Protein AF-0000000087527972 (afdb_homodimer)

Foldseek 3Di:
DVLQCCCCCVLVPWDWDDKFDDDFKIKTWTHPDPPDIDMDIGGPPDAFDAADDAPDDDDDDDDDGAEEDEDADPVVQVVSQVSCVVVPWDKDPFDDPPQKTWIWTAGPSNGIYIYIYGDPPSDCVVPPDDDDPDDDPVCVVHDDDDPPPDDDDDDDDDPVPDDDDQDPVNVRVVD/DVLQCCCCCVLVPFDWDDKFDDDFKIKTWTHPDPPDIDMDIGGPPDAFDAADDAPDDDDDDDDDGAEEDEDADPVVQVVSQVSCVVVPWDKDDFDDPPQKTWIWTAGPSNGIYIYIYGDPPSDCVVPPDDDDPDDDPVCVVHDDDDPPPDDDDPDDDDPVPDDDDQDPVNVRVVD

Secondary structure (DSSP, 8-state):
-HHHHIIIIIIS---EEEEEEETTEEEEEEE-SSS-EEEEEEETTEEPPPP--TT----EE-----EEEEES-HHHHHHHHHHHHHTT---PPPEE-SSEEEEEEE-TT--EEEEEEEPTT--TTTS-EEEESS--HHHHH-SSPPTTSSPPPSSPPPGGG--EEEPHHHHHHT-/-HHHHIIIIIIS---EEEEEEETTEEEEEEE-SSS-EEEEEEETTEEPPPP--TT----EE-----EEEEES-HHHHHHHHHHHHHTT---PPEEE-SSEEEEEEE-TT--EEEEEEEPTT--TTTS-EEEESS--HHHHH-SSPPTTSSPPPSSPPPGGG---EEPHHHHHH--

Structure (mmCIF, N/CA/C/O backbone):
data_AF-0000000087527972-model_v1
#
loop_
_entity.id
_entity.type
_entity.pdbx_description
1 polymer 'Catechol 2,3-dioxygenase'
#
loop_
_atom_site.group_PDB
_atom_site.id
_atom_site.type_symbol
_atom_site.label_atom_id
_atom_site.label_alt_id
_atom_site.label_comp_id
_atom_site.label_asym_id
_atom_site.label_entity_id
_atom_site.label_seq_id
_atom_site.pdbx_PDB_ins_code
_atom_site.Cartn_x
_atom_site.Cartn_y
_atom_site.Cartn_z
_atom_site.occupancy
_atom_site.B_iso_or_equiv
_atom_site.auth_seq_id
_atom_site.auth_comp_id
_atom_site.auth_asym_id
_atom_site.auth_atom_id
_atom_site.pdbx_PDB_model_num
ATOM 1 N N . MET A 1 1 ? 5.188 18.422 -1.623 1 94.44 1 MET A N 1
ATOM 2 C CA . MET A 1 1 ? 5.574 17.672 -0.431 1 94.44 1 MET A CA 1
ATOM 3 C C . MET A 1 1 ? 5.129 18.406 0.835 1 94.44 1 MET A C 1
ATOM 5 O O . MET A 1 1 ? 4.715 17.766 1.806 1 94.44 1 MET A O 1
ATOM 9 N N . GLU A 1 2 ? 5.035 19.719 0.824 1 95.88 2 GLU A N 1
ATOM 10 C CA . GLU A 1 2 ? 4.594 20.5 1.973 1 95.88 2 GLU A CA 1
ATOM 11 C C . GLU A 1 2 ? 3.201 20.062 2.432 1 95.88 2 GLU A C 1
ATOM 13 O O . GLU A 1 2 ? 3.008 19.719 3.598 1 95.88 2 GLU A O 1
ATOM 18 N N . ALA A 1 3 ? 2.227 20.047 1.521 1 96.06 3 ALA A N 1
ATOM 19 C CA . ALA A 1 3 ? 0.857 19.656 1.846 1 96.06 3 ALA A CA 1
ATOM 20 C C . ALA A 1 3 ? 0.796 18.203 2.297 1 96.06 3 ALA A C 1
ATOM 22 O O . ALA A 1 3 ? -0.008 17.844 3.162 1 96.06 3 ALA A O 1
ATOM 23 N N . THR A 1 4 ? 1.643 17.375 1.688 1 97 4 THR A N 1
ATOM 24 C CA . THR A 1 4 ? 1.697 15.961 2.037 1 97 4 THR A CA 1
ATOM 25 C C . THR A 1 4 ? 2.146 15.781 3.484 1 97 4 THR A C 1
ATOM 27 O O . THR A 1 4 ? 1.534 15.023 4.238 1 97 4 THR A O 1
ATOM 30 N N . ILE A 1 5 ? 3.139 16.5 3.883 1 98 5 ILE A N 1
ATOM 31 C CA . ILE A 1 5 ? 3.635 16.422 5.254 1 98 5 ILE A CA 1
ATOM 32 C C . ILE A 1 5 ? 2.545 16.891 6.219 1 98 5 ILE A C 1
ATOM 34 O O . ILE A 1 5 ? 2.266 16.203 7.215 1 98 5 ILE A O 1
ATOM 38 N N . ARG A 1 6 ? 1.953 17.953 5.953 1 97.94 6 ARG A N 1
ATOM 39 C CA . ARG A 1 6 ? 0.957 18.516 6.855 1 97.94 6 ARG A CA 1
ATOM 40 C C . ARG A 1 6 ? -0.236 17.578 7.012 1 97.94 6 ARG A C 1
ATOM 42 O O . ARG A 1 6 ? -0.802 17.469 8.102 1 97.94 6 ARG A O 1
ATOM 49 N N . PHE A 1 7 ? -0.605 16.969 5.965 1 98.38 7 PHE A N 1
ATOM 50 C CA . PHE A 1 7 ? -1.729 16.047 6.023 1 98.38 7 PHE A CA 1
ATOM 51 C C . PHE A 1 7 ? -1.342 14.773 6.77 1 98.38 7 PHE A C 1
ATOM 53 O O . PHE A 1 7 ? -1.967 14.422 7.773 1 98.38 7 PHE A O 1
ATOM 60 N N . TRP A 1 8 ? -0.302 14.078 6.352 1 98.56 8 TRP A N 1
ATOM 61 C CA . TRP A 1 8 ? -0.004 12.742 6.855 1 98.56 8 TRP A CA 1
ATOM 62 C C . TRP A 1 8 ? 0.704 12.812 8.203 1 98.56 8 TRP A C 1
ATOM 64 O O . TRP A 1 8 ? 0.419 12.016 9.102 1 98.56 8 TRP A O 1
ATOM 74 N N . ARG A 1 9 ? 1.605 13.75 8.398 1 98.5 9 ARG A N 1
ATOM 75 C CA . ARG A 1 9 ? 2.291 13.859 9.68 1 98.5 9 ARG A CA 1
ATOM 76 C C . ARG A 1 9 ? 1.41 14.555 10.719 1 98.5 9 ARG A C 1
ATOM 78 O O . ARG A 1 9 ? 1.214 14.031 11.82 1 98.5 9 ARG A O 1
ATOM 85 N N . ASP A 1 10 ? 0.854 15.664 10.398 1 98.38 10 ASP A N 1
ATOM 86 C CA . ASP A 1 10 ? 0.22 16.516 11.406 1 98.38 10 ASP A CA 1
ATOM 87 C C . ASP A 1 10 ? -1.252 16.141 11.586 1 98.38 10 ASP A C 1
ATOM 89 O O . ASP A 1 10 ? -1.761 16.125 12.703 1 98.38 10 ASP A O 1
ATOM 93 N N . LEU A 1 11 ? -1.966 15.891 10.523 1 98.31 11 LEU A N 1
ATOM 94 C CA . LEU A 1 11 ? -3.389 15.594 10.625 1 98.31 11 LEU A CA 1
ATOM 95 C C . LEU A 1 11 ? -3.611 14.117 10.938 1 98.31 11 LEU A C 1
ATOM 97 O O . LEU A 1 11 ? -4.387 13.781 11.836 1 98.31 11 LEU A O 1
ATOM 101 N N . MET A 1 12 ? -2.916 13.211 10.258 1 97.94 12 MET A N 1
ATOM 102 C CA . MET A 1 12 ? -3.109 11.781 10.445 1 97.94 12 MET A CA 1
ATOM 103 C C . MET A 1 12 ? -2.229 11.25 11.57 1 97.94 12 MET A C 1
ATOM 105 O O . MET A 1 12 ? -2.438 10.133 12.055 1 97.94 12 MET A O 1
ATOM 109 N N . GLY A 1 13 ? -1.189 12.031 11.875 1 97.5 13 GLY A N 1
ATOM 110 C CA . GLY A 1 13 ? -0.393 11.68 13.047 1 97.5 13 GLY A CA 1
ATOM 111 C C . GLY A 1 13 ? 0.722 10.703 12.734 1 97.5 13 GLY A C 1
ATOM 112 O O . GLY A 1 13 ? 1.237 10.031 13.633 1 97.5 13 GLY A O 1
ATOM 113 N N . MET A 1 14 ? 1.127 10.586 11.5 1 98.19 14 MET A N 1
ATOM 114 C CA . MET A 1 14 ? 2.186 9.664 11.109 1 98.19 14 MET A CA 1
ATOM 115 C C . MET A 1 14 ? 3.545 10.359 11.125 1 98.19 14 MET A C 1
ATOM 117 O O . MET A 1 14 ? 3.844 11.164 10.242 1 98.19 14 MET A O 1
ATOM 121 N N . ARG A 1 15 ? 4.332 10.039 12.023 1 97.94 15 ARG A N 1
ATOM 122 C CA . ARG A 1 15 ? 5.629 10.703 12.102 1 97.94 15 ARG A CA 1
ATOM 123 C C . ARG A 1 15 ? 6.488 10.375 10.883 1 97.94 15 ARG A C 1
ATOM 125 O O . ARG A 1 15 ? 6.332 9.32 10.273 1 97.94 15 ARG A O 1
ATOM 132 N N . LEU A 1 16 ? 7.328 11.266 10.531 1 98.19 16 LEU A N 1
ATOM 133 C CA . LEU A 1 16 ? 8.344 11.039 9.516 1 98.19 16 LEU A CA 1
ATOM 134 C C . LEU A 1 16 ? 9.516 10.242 10.086 1 98.19 16 LEU A C 1
ATOM 136 O O . LEU A 1 16 ? 10.07 10.617 11.117 1 98.19 16 LEU A O 1
ATOM 140 N N . ILE A 1 17 ? 9.961 9.172 9.383 1 97.94 17 ILE A N 1
ATOM 141 C CA . ILE A 1 17 ? 10.992 8.312 9.953 1 97.94 17 ILE A CA 1
ATOM 142 C C . ILE A 1 17 ? 12.219 8.297 9.047 1 97.94 17 ILE A C 1
ATOM 144 O O . ILE A 1 17 ? 13.297 7.855 9.453 1 97.94 17 ILE A O 1
ATOM 148 N N . HIS A 1 18 ? 12.039 8.781 7.828 1 96.38 18 HIS A N 1
ATOM 149 C CA . HIS A 1 18 ? 13.156 8.836 6.895 1 96.38 18 HIS A CA 1
ATOM 150 C C . HIS A 1 18 ? 12.852 9.766 5.723 1 96.38 18 HIS A C 1
ATOM 152 O O . HIS A 1 18 ? 11.688 9.984 5.387 1 96.38 18 HIS A O 1
ATOM 158 N N . GLY A 1 19 ? 13.852 10.289 5.141 1 95.25 19 GLY A N 1
ATOM 159 C CA . GLY A 1 19 ? 13.695 11.117 3.951 1 95.25 19 GLY A CA 1
ATOM 160 C C . GLY A 1 19 ? 15.016 11.492 3.311 1 95.25 19 GLY A C 1
ATOM 161 O O . GLY A 1 19 ? 16.016 11.672 4.004 1 95.25 19 GLY A O 1
ATOM 162 N N . TYR A 1 20 ? 14.922 11.625 2.057 1 92.56 20 TYR A N 1
ATOM 163 C CA . TYR A 1 20 ? 16.016 12.164 1.263 1 92.56 20 TYR A CA 1
ATOM 164 C C . TYR A 1 20 ? 15.5 13.109 0.185 1 92.56 20 TYR A C 1
ATOM 166 O O . TYR A 1 20 ? 14.383 12.953 -0.302 1 92.56 20 TYR A O 1
ATOM 174 N N . GLY A 1 21 ? 16.375 14.109 -0.086 1 92.69 21 GLY A N 1
ATOM 175 C CA . GLY A 1 21 ? 15.961 15.023 -1.137 1 92.69 21 GLY A CA 1
ATOM 176 C C . GLY A 1 21 ? 17.094 15.875 -1.679 1 92.69 21 GLY A C 1
ATOM 177 O O . GLY A 1 21 ? 18.031 16.203 -0.951 1 92.69 21 GLY A O 1
ATOM 178 N N . GLU A 1 22 ? 16.938 16.141 -2.914 1 88.5 22 GLU A N 1
ATOM 179 C CA . GLU A 1 22 ? 17.719 17.125 -3.658 1 88.5 22 GLU A CA 1
ATOM 180 C C . GLU A 1 22 ? 16.797 18.141 -4.348 1 88.5 22 GLU A C 1
ATOM 182 O O . GLU A 1 22 ? 15.594 18.156 -4.109 1 88.5 22 GLU A O 1
ATOM 187 N N . VAL A 1 23 ? 17.328 18.984 -5.16 1 82.75 23 VAL A N 1
ATOM 188 C CA . VAL A 1 23 ? 16.594 20.094 -5.754 1 82.75 23 VAL A CA 1
ATOM 189 C C . VAL A 1 23 ? 15.438 19.562 -6.598 1 82.75 23 VAL A C 1
ATOM 191 O O . VAL A 1 23 ? 14.336 20.094 -6.566 1 82.75 23 VAL A O 1
ATOM 194 N N . ASP A 1 24 ? 15.555 18.469 -7.234 1 85.56 24 ASP A N 1
ATOM 195 C CA . ASP A 1 24 ? 14.539 18.078 -8.203 1 85.56 24 ASP A CA 1
ATOM 196 C C . ASP A 1 24 ? 13.922 16.734 -7.852 1 85.56 24 ASP A C 1
ATOM 198 O O . ASP A 1 24 ? 13.156 16.156 -8.633 1 85.56 24 ASP A O 1
ATOM 202 N N . PHE A 1 25 ? 14.273 16.281 -6.633 1 90.88 25 PHE A N 1
ATOM 203 C CA . PHE A 1 25 ? 13.789 14.961 -6.254 1 90.88 25 PHE A CA 1
ATOM 204 C C . PHE A 1 25 ? 13.797 14.789 -4.738 1 90.88 25 PHE A C 1
ATOM 206 O O . PHE A 1 25 ? 14.75 15.203 -4.07 1 90.88 25 PHE A O 1
ATOM 213 N N . ARG A 1 26 ? 12.758 14.18 -4.215 1 94.38 26 ARG A N 1
ATOM 214 C CA . ARG A 1 26 ? 12.789 13.773 -2.812 1 94.38 26 ARG A CA 1
ATOM 215 C C . ARG A 1 26 ? 11.867 12.586 -2.564 1 94.38 26 ARG A C 1
ATOM 217 O O . ARG A 1 26 ? 10.938 12.344 -3.34 1 94.38 26 ARG A O 1
ATOM 224 N N . GLN A 1 27 ? 12.141 11.844 -1.545 1 95.94 27 GLN A N 1
ATOM 225 C CA . GLN A 1 27 ? 11.32 10.758 -1.02 1 95.94 27 GLN A CA 1
ATOM 226 C C . GLN A 1 27 ? 11.242 10.82 0.503 1 95.94 27 GLN A C 1
ATOM 228 O O . GLN A 1 27 ? 12.266 10.914 1.182 1 95.94 27 GLN A O 1
ATOM 233 N N . TYR A 1 28 ? 10.047 10.82 1.002 1 97.31 28 TYR A N 1
ATOM 234 C CA . TYR A 1 28 ? 9.828 10.852 2.443 1 97.31 28 TYR A CA 1
ATOM 235 C C . TYR A 1 28 ? 9.023 9.641 2.895 1 97.31 28 TYR A C 1
ATOM 237 O O . TYR A 1 28 ? 8.125 9.18 2.182 1 97.31 28 TYR A O 1
ATOM 245 N N . PHE A 1 29 ? 9.32 9.133 4.113 1 98.31 29 PHE A N 1
ATOM 246 C CA . PHE A 1 29 ? 8.68 7.953 4.684 1 98.31 29 PHE A CA 1
ATOM 247 C C . PHE A 1 29 ? 7.895 8.312 5.938 1 98.31 29 PHE A C 1
ATOM 249 O O . PHE A 1 29 ? 8.445 8.883 6.879 1 98.31 29 PHE A O 1
ATOM 256 N N . PHE A 1 30 ? 6.633 7.949 5.984 1 98.69 30 PHE A N 1
ATOM 257 C CA . PHE A 1 30 ? 5.723 8.18 7.102 1 98.69 30 PHE A CA 1
ATOM 258 C C . PHE A 1 30 ? 5.387 6.867 7.805 1 98.69 30 PHE A C 1
ATOM 260 O O . PHE A 1 30 ? 4.992 5.895 7.16 1 98.69 30 PHE A O 1
ATOM 267 N N . GLU A 1 31 ? 5.48 6.883 9.094 1 98.56 31 GLU A N 1
ATOM 268 C CA . GLU A 1 31 ? 5.262 5.668 9.875 1 98.56 31 GLU A CA 1
ATOM 269 C C . GLU A 1 31 ? 3.775 5.41 10.086 1 98.56 31 GLU A C 1
ATOM 271 O O . GLU A 1 31 ? 3.066 6.254 10.641 1 98.56 31 GLU A O 1
ATOM 276 N N . ILE A 1 32 ? 3.309 4.25 9.648 1 97.44 32 ILE A N 1
ATOM 277 C CA . ILE A 1 32 ? 1.935 3.838 9.914 1 97.44 32 ILE A CA 1
ATOM 278 C C . ILE A 1 32 ? 1.862 3.107 11.25 1 97.44 32 ILE A C 1
ATOM 280 O O . ILE A 1 32 ? 1.037 3.441 12.102 1 97.44 32 ILE A O 1
ATOM 284 N N . ASP A 1 33 ? 2.717 2.115 11.383 1 95 33 ASP A N 1
ATOM 285 C CA . ASP A 1 33 ? 2.883 1.335 12.602 1 95 33 ASP A CA 1
ATOM 286 C C . ASP A 1 33 ? 4.277 0.718 12.68 1 95 33 ASP A C 1
ATOM 288 O O . ASP A 1 33 ? 5.199 1.169 11.992 1 95 33 ASP A O 1
ATOM 292 N N . GLU A 1 34 ? 4.496 -0.281 13.453 1 92.62 34 GLU A N 1
ATOM 293 C CA . GLU A 1 34 ? 5.828 -0.823 13.719 1 92.62 34 GLU A CA 1
ATOM 294 C C . GLU A 1 34 ? 6.367 -1.574 12.508 1 92.62 34 GLU A C 1
ATOM 296 O O . GLU A 1 34 ? 7.566 -1.832 12.414 1 92.62 34 GLU A O 1
ATOM 301 N N . GLN A 1 35 ? 5.465 -1.854 11.547 1 91.62 35 GLN A N 1
ATOM 302 C CA . GLN A 1 35 ? 5.906 -2.744 10.484 1 91.62 35 GLN A CA 1
ATOM 303 C C . GLN A 1 35 ? 5.664 -2.123 9.109 1 91.62 35 GLN A C 1
ATOM 305 O O . GLN A 1 35 ? 6.098 -2.664 8.094 1 91.62 35 GLN A O 1
ATOM 310 N N . SER A 1 36 ? 4.945 -1.021 9.078 1 96.19 36 SER A N 1
ATOM 311 C CA . SER A 1 36 ? 4.527 -0.485 7.789 1 96.19 36 SER A CA 1
ATOM 312 C C . SER A 1 36 ? 4.773 1.019 7.711 1 96.19 36 SER A C 1
ATOM 314 O O . SER A 1 36 ? 4.691 1.72 8.719 1 96.19 36 SER A O 1
ATOM 316 N N . CYS A 1 37 ? 5.07 1.47 6.527 1 97.56 37 CYS A N 1
ATOM 317 C CA . CYS A 1 37 ? 5.215 2.896 6.27 1 97.56 37 CYS A CA 1
ATOM 318 C C . CYS A 1 37 ? 4.695 3.254 4.879 1 97.56 37 CYS A C 1
ATOM 320 O O . CYS A 1 37 ? 4.469 2.369 4.051 1 97.56 37 CYS A O 1
ATOM 322 N N . LEU A 1 38 ? 4.371 4.473 4.688 1 98.06 38 LEU A N 1
ATOM 323 C CA . LEU A 1 38 ? 4.008 5.09 3.418 1 98.06 38 LEU A CA 1
ATOM 324 C C . LEU A 1 38 ? 5.105 6.039 2.943 1 98.06 38 LEU A C 1
ATOM 326 O O . LEU A 1 38 ? 5.609 6.852 3.723 1 98.06 38 LEU A O 1
ATOM 330 N N . SER A 1 39 ? 5.488 5.855 1.711 1 97.69 39 SER A N 1
ATOM 331 C CA . SER A 1 39 ? 6.496 6.766 1.17 1 97.69 39 SER A CA 1
ATOM 332 C C . SER A 1 39 ? 5.945 7.559 -0.012 1 97.69 39 SER A C 1
ATOM 334 O O . SER A 1 39 ? 5.18 7.027 -0.821 1 97.69 39 SER A O 1
ATOM 336 N N . PHE A 1 40 ? 6.336 8.789 -0.104 1 96.69 40 PHE A N 1
ATOM 337 C CA . PHE A 1 40 ? 5.945 9.656 -1.209 1 96.69 40 PHE A CA 1
ATOM 338 C C . PHE A 1 40 ? 7.176 10.195 -1.933 1 96.69 40 PHE A C 1
ATOM 340 O O . PHE A 1 40 ? 8.125 10.664 -1.297 1 96.69 40 PHE A O 1
ATOM 347 N N . PHE A 1 41 ? 7.102 10.117 -3.225 1 95.44 41 PHE A N 1
ATOM 348 C CA . PHE A 1 41 ? 8.078 10.773 -4.078 1 95.44 41 PHE A CA 1
ATOM 349 C C . PHE A 1 41 ? 7.57 12.133 -4.543 1 95.44 41 PHE A C 1
ATOM 351 O O . PHE A 1 41 ? 6.371 12.312 -4.766 1 95.44 41 PHE A O 1
ATOM 358 N N . GLU A 1 42 ? 8.453 13.008 -4.672 1 93.94 42 GLU A N 1
ATOM 359 C CA . GLU A 1 42 ? 8.242 14.242 -5.426 1 93.94 42 GLU A CA 1
ATOM 360 C C . GLU A 1 42 ? 9.336 14.445 -6.469 1 93.94 42 GLU A C 1
ATOM 362 O O . GLU A 1 42 ? 10.523 14.336 -6.156 1 93.94 42 GLU A O 1
ATOM 367 N N . TRP A 1 43 ? 8.953 14.633 -7.656 1 92.06 43 TRP A N 1
ATOM 368 C CA . TRP A 1 43 ? 9.914 14.938 -8.711 1 92.06 43 TRP A CA 1
ATOM 369 C C . TRP A 1 43 ? 9.297 15.867 -9.758 1 92.06 43 TRP A C 1
ATOM 371 O O . TRP A 1 43 ? 8.078 16.031 -9.812 1 92.06 43 TRP A O 1
ATOM 381 N N . GLU A 1 44 ? 10.18 16.422 -10.469 1 88.88 44 GLU A N 1
ATOM 382 C CA . GLU A 1 44 ? 9.734 17.359 -11.5 1 88.88 44 GLU A CA 1
ATOM 383 C C . GLU A 1 44 ? 8.93 16.641 -12.578 1 88.88 44 GLU A C 1
ATOM 385 O O . GLU A 1 44 ? 9.312 15.562 -13.039 1 88.88 44 GLU A O 1
ATOM 390 N N . GLY A 1 45 ? 7.801 17.188 -12.938 1 88.94 45 GLY A N 1
ATOM 391 C CA . GLY A 1 45 ? 7.012 16.641 -14.023 1 88.94 45 GLY A CA 1
ATOM 392 C C . GLY A 1 45 ? 5.848 15.797 -13.555 1 88.94 45 GLY A C 1
ATOM 393 O O . GLY A 1 45 ? 4.93 15.508 -14.328 1 88.94 45 GLY A O 1
ATOM 394 N N . ALA A 1 46 ? 5.973 15.344 -12.297 1 87.81 46 ALA A N 1
ATOM 395 C CA . ALA A 1 46 ? 4.828 14.617 -11.758 1 87.81 46 ALA A CA 1
ATOM 396 C C . ALA A 1 46 ? 3.617 15.531 -11.602 1 87.81 46 ALA A C 1
ATOM 398 O O . ALA A 1 46 ? 3.746 16.672 -11.164 1 87.81 46 ALA A O 1
ATOM 399 N N . GLU A 1 47 ? 2.508 15 -12.016 1 86.75 47 GLU A N 1
ATOM 400 C CA . GLU A 1 47 ? 1.261 15.75 -11.93 1 86.75 47 GLU A CA 1
ATOM 401 C C . GLU A 1 47 ? 0.235 15.031 -11.062 1 86.75 47 GLU A C 1
ATOM 403 O O . GLU A 1 47 ? 0.243 13.797 -10.984 1 86.75 47 GLU A O 1
ATOM 408 N N . PRO A 1 48 ? -0.625 15.836 -10.414 1 83 48 PRO A N 1
ATOM 409 C CA . PRO A 1 48 ? -1.709 15.18 -9.68 1 83 48 PRO A CA 1
ATOM 410 C C . PRO A 1 48 ? -2.648 14.391 -10.586 1 83 48 PRO A C 1
ATOM 412 O O . PRO A 1 48 ? -2.832 14.75 -11.758 1 83 48 PRO A O 1
ATOM 415 N N . VAL A 1 49 ? -3.176 13.367 -10.062 1 83.12 49 VAL A N 1
ATOM 416 C CA . VAL A 1 49 ? -4.141 12.57 -10.82 1 83.12 49 VAL A CA 1
ATOM 417 C C . VAL A 1 49 ? -5.547 13.109 -10.586 1 83.12 49 VAL A C 1
ATOM 419 O O . VAL A 1 49 ? -5.809 13.758 -9.57 1 83.12 49 VAL A O 1
ATOM 422 N N . ALA A 1 50 ? -6.406 12.883 -11.539 1 83.69 50 ALA A N 1
ATOM 423 C CA . ALA A 1 50 ? -7.816 13.188 -11.312 1 83.69 50 ALA A CA 1
ATOM 424 C C . ALA A 1 50 ? -8.398 12.305 -10.211 1 83.69 50 ALA A C 1
ATOM 426 O O . ALA A 1 50 ? -8.102 11.109 -10.141 1 83.69 50 ALA A O 1
ATOM 427 N N . LYS A 1 51 ? -9.125 12.953 -9.367 1 86.44 51 LYS A N 1
ATOM 428 C CA . LYS A 1 51 ? -9.781 12.195 -8.305 1 86.44 51 LYS A CA 1
ATOM 429 C C . LYS A 1 51 ? -10.703 11.125 -8.891 1 86.44 51 LYS A C 1
ATOM 431 O O . LYS A 1 51 ? -11.406 11.367 -9.867 1 86.44 51 LYS A O 1
ATOM 436 N N . LYS A 1 52 ? -10.531 10.008 -8.391 1 85.38 52 LYS A N 1
ATOM 437 C CA . LYS A 1 52 ? -11.406 8.883 -8.711 1 85.38 52 LYS A CA 1
ATOM 438 C C . LYS A 1 52 ? -11.977 8.25 -7.445 1 85.38 52 LYS A C 1
ATOM 440 O O . LYS A 1 52 ? -11.258 8.047 -6.465 1 85.38 52 LYS A O 1
ATOM 445 N N . LEU A 1 53 ? -13.211 7.977 -7.539 1 87.25 53 LEU A N 1
ATOM 446 C CA . LEU A 1 53 ? -13.828 7.312 -6.395 1 87.25 53 LEU A CA 1
ATOM 447 C C . LEU A 1 53 ? -13.297 5.891 -6.234 1 87.25 53 LEU A C 1
ATOM 449 O O . LEU A 1 53 ? -13.109 5.18 -7.227 1 87.25 53 LEU A O 1
ATOM 453 N N . HIS A 1 54 ? -13.148 5.531 -5.07 1 88.44 54 HIS A N 1
ATOM 454 C CA . HIS A 1 54 ? -12.641 4.207 -4.723 1 88.44 54 HIS A CA 1
ATOM 455 C C . HIS A 1 54 ? -13.531 3.111 -5.309 1 88.44 54 HIS A C 1
ATOM 457 O O . HIS A 1 54 ? -14.758 3.23 -5.297 1 88.44 54 HIS A O 1
ATOM 463 N N . GLY A 1 55 ? -12.859 2.133 -5.793 1 87.62 55 GLY A N 1
ATOM 464 C CA . GLY A 1 55 ? -13.539 0.898 -6.156 1 87.62 55 GLY A CA 1
ATOM 465 C C . GLY A 1 55 ? -14.422 1.042 -7.379 1 87.62 55 GLY A C 1
ATOM 466 O O . GLY A 1 55 ? -15.141 0.108 -7.75 1 87.62 55 GLY A O 1
ATOM 467 N N . GLN A 1 56 ? -14.43 2.188 -7.898 1 87.5 56 GLN A N 1
ATOM 468 C CA . GLN A 1 56 ? -15.266 2.4 -9.078 1 87.5 56 GLN A CA 1
ATOM 469 C C . GLN A 1 56 ? -14.5 2.076 -10.359 1 87.5 56 GLN A C 1
ATOM 471 O O . GLN A 1 56 ? -13.375 2.535 -10.547 1 87.5 56 GLN A O 1
ATOM 476 N N . PRO A 1 57 ? -15.195 1.303 -11.203 1 89.19 57 PRO A N 1
ATOM 477 C CA . PRO A 1 57 ? -14.539 0.978 -12.469 1 89.19 57 PRO A CA 1
ATOM 478 C C . PRO A 1 57 ? -14.18 2.219 -13.281 1 89.19 57 PRO A C 1
ATOM 480 O O . PRO A 1 57 ? -14.898 3.223 -13.234 1 89.19 57 PRO A O 1
ATOM 483 N N . SER A 1 58 ? -13.078 2.152 -13.891 1 86.75 58 SER A N 1
ATOM 484 C CA . SER A 1 58 ? -12.617 3.186 -14.812 1 86.75 58 SER A CA 1
ATOM 485 C C . SER A 1 58 ? -11.836 2.582 -15.977 1 86.75 58 SER A C 1
ATOM 487 O O . SER A 1 58 ? -11.094 1.617 -15.805 1 86.75 58 SER A O 1
ATOM 489 N N . SER A 1 59 ? -12.023 3.162 -17.125 1 88.69 59 SER A N 1
ATOM 490 C CA . SER A 1 59 ? -11.367 2.623 -18.312 1 88.69 59 SER A CA 1
ATOM 491 C C . SER A 1 59 ? -9.945 3.148 -18.453 1 88.69 59 SER A C 1
ATOM 493 O O . SER A 1 59 ? -9.625 4.227 -17.938 1 88.69 59 SER A O 1
ATOM 495 N N . GLY A 1 60 ? -9.141 2.262 -19.188 1 88.69 60 GLY A N 1
ATOM 496 C CA . GLY A 1 60 ? -7.77 2.662 -19.469 1 88.69 60 GLY A CA 1
ATOM 497 C C . GLY A 1 60 ? -6.758 2.053 -18.516 1 88.69 60 GLY A C 1
ATOM 498 O O . GLY A 1 60 ? -7.078 1.124 -17.781 1 88.69 60 GLY A O 1
ATOM 499 N N . PRO A 1 61 ? -5.527 2.465 -18.625 1 85.19 61 PRO A N 1
ATOM 500 C CA . PRO A 1 61 ? -4.48 1.931 -17.75 1 85.19 61 PRO A CA 1
ATOM 501 C C . PRO A 1 61 ? -4.684 2.307 -16.281 1 85.19 61 PRO A C 1
ATOM 503 O O . PRO A 1 61 ? -4.863 3.484 -15.961 1 85.19 61 PRO A O 1
ATOM 506 N N . ARG A 1 62 ? -4.703 1.258 -15.461 1 87.38 62 ARG A N 1
ATOM 507 C CA . ARG A 1 62 ? -4.895 1.47 -14.031 1 87.38 62 ARG A CA 1
ATOM 508 C C . ARG A 1 62 ? -3.938 0.607 -13.219 1 87.38 62 ARG A C 1
ATOM 510 O O . ARG A 1 62 ? -3.754 -0.575 -13.516 1 87.38 62 ARG A O 1
ATOM 517 N N . VAL A 1 63 ? -3.389 1.23 -12.18 1 89.44 63 VAL A N 1
ATOM 518 C CA . VAL A 1 63 ? -2.426 0.466 -11.398 1 89.44 63 VAL A CA 1
ATOM 519 C C . VAL A 1 63 ? -2.744 0.608 -9.914 1 89.44 63 VAL A C 1
ATOM 521 O O . VAL A 1 63 ? -2.293 -0.198 -9.094 1 89.44 63 VAL A O 1
ATOM 524 N N . PHE A 1 64 ? -3.516 1.589 -9.633 1 93.44 64 PHE A N 1
ATOM 525 C CA . PHE A 1 64 ? -3.779 1.905 -8.234 1 93.44 64 PHE A CA 1
ATOM 526 C C . PHE A 1 64 ? -5.215 2.385 -8.047 1 93.44 64 PHE A C 1
ATOM 528 O O . PHE A 1 64 ? -5.727 3.158 -8.859 1 93.44 64 PHE A O 1
ATOM 535 N N . ASP A 1 65 ? -5.852 1.92 -6.992 1 94.75 65 ASP A N 1
ATOM 536 C CA . ASP A 1 65 ? -7.211 2.375 -6.723 1 94.75 65 ASP A CA 1
ATOM 537 C C . ASP A 1 65 ? -7.266 3.225 -5.453 1 94.75 65 ASP A C 1
ATOM 539 O O . ASP A 1 65 ? -7.66 4.391 -5.5 1 94.75 65 ASP A O 1
ATOM 543 N N . HIS A 1 66 ? -6.867 2.611 -4.277 1 96.94 66 HIS A N 1
ATOM 544 C CA . HIS A 1 66 ? -6.91 3.391 -3.047 1 96.94 66 HIS A CA 1
ATOM 545 C C . HIS A 1 66 ? -6.062 2.746 -1.955 1 96.94 66 HIS A C 1
ATOM 547 O O . HIS A 1 66 ? -5.613 1.606 -2.104 1 96.94 66 HIS A O 1
ATOM 553 N N . LEU A 1 67 ? -5.805 3.518 -0.896 1 97.38 67 LEU A N 1
ATOM 554 C CA . LEU A 1 67 ? -5.23 3.037 0.356 1 97.38 67 LEU A CA 1
ATOM 555 C C . LEU A 1 67 ? -6.305 2.875 1.423 1 97.38 67 LEU A C 1
ATOM 557 O O . LEU A 1 67 ? -7.164 3.746 1.58 1 97.38 67 LEU A O 1
ATOM 561 N N . ALA A 1 68 ? -6.238 1.763 2.113 1 98.19 68 ALA A N 1
ATOM 562 C CA . ALA A 1 68 ? -7.176 1.56 3.213 1 98.19 68 ALA A CA 1
ATOM 563 C C . ALA A 1 68 ? -6.438 1.398 4.539 1 98.19 68 ALA A C 1
ATOM 565 O O . ALA A 1 68 ? -5.48 0.628 4.633 1 98.19 68 ALA A O 1
ATOM 566 N N . PHE A 1 69 ? -6.883 2.098 5.523 1 98.31 69 PHE A N 1
ATOM 567 C CA . PHE A 1 69 ? -6.332 2.012 6.867 1 98.31 69 PHE A CA 1
ATOM 568 C C . PHE A 1 69 ? -7.352 1.418 7.832 1 98.31 69 PHE A C 1
ATOM 570 O O . PHE A 1 69 ? -8.445 1.955 7.992 1 98.31 69 PHE A O 1
ATOM 577 N N . GLY A 1 70 ? -6.93 0.337 8.43 1 97.62 70 GLY A N 1
ATOM 578 C CA . GLY A 1 70 ? -7.773 -0.27 9.445 1 97.62 70 GLY A CA 1
ATOM 579 C C . GLY A 1 70 ? -7.633 0.387 10.805 1 97.62 70 GLY A C 1
ATOM 580 O O . GLY A 1 70 ? -6.516 0.642 11.266 1 97.62 70 GLY A O 1
ATOM 581 N N . MET A 1 71 ? -8.781 0.655 11.383 1 97.31 71 MET A N 1
ATOM 582 C CA . MET A 1 71 ? -8.828 1.201 12.734 1 97.31 71 MET A CA 1
ATOM 583 C C . MET A 1 71 ? -9.406 0.185 13.71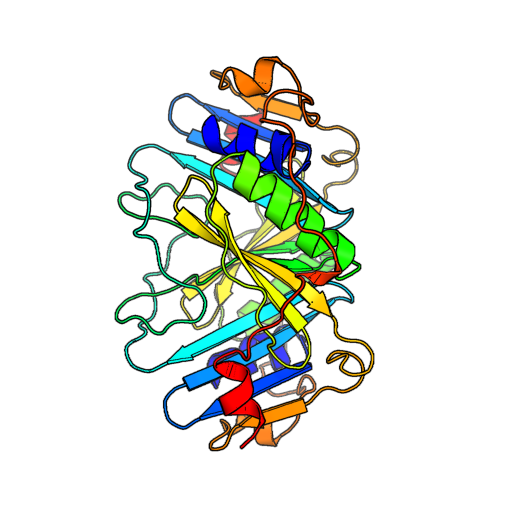9 1 97.31 71 MET A C 1
ATOM 585 O O . MET A 1 71 ? -9.945 -0.844 13.305 1 97.31 71 MET A O 1
ATOM 589 N N . ASP A 1 72 ? -9.289 0.555 15.008 1 96.5 72 ASP A N 1
ATOM 590 C CA . ASP A 1 72 ? -9.617 -0.444 16.016 1 96.5 72 ASP A CA 1
ATOM 591 C C . ASP A 1 72 ? -11.117 -0.49 16.281 1 96.5 72 ASP A C 1
ATOM 593 O O . ASP A 1 72 ? -11.633 -1.479 16.812 1 96.5 72 ASP A O 1
ATOM 597 N N . SER A 1 73 ? -11.867 0.664 15.969 1 97.69 73 SER A N 1
ATOM 598 C CA . SER A 1 73 ? -13.273 0.708 16.344 1 97.69 73 SER A CA 1
ATOM 599 C C . SER A 1 73 ? -14.055 1.692 15.477 1 97.69 73 SER A C 1
ATOM 601 O O . SER A 1 73 ? -13.461 2.527 14.797 1 97.69 73 SER A O 1
ATOM 603 N N . GLU A 1 74 ? -15.344 1.578 15.594 1 97.81 74 GLU A N 1
ATOM 604 C CA . GLU A 1 74 ? -16.234 2.537 14.945 1 97.81 74 GLU A CA 1
ATOM 605 C C . GLU A 1 74 ? -15.992 3.951 15.461 1 97.81 74 GLU A C 1
ATOM 607 O O . GLU A 1 74 ? -15.953 4.906 14.68 1 97.81 74 GLU A O 1
ATOM 612 N N . GLU A 1 75 ? -15.844 4.098 16.781 1 98 75 GLU A N 1
ATOM 613 C CA . GLU A 1 75 ? -15.633 5.402 17.406 1 98 75 GLU A CA 1
ATOM 614 C C . GLU A 1 75 ? -14.414 6.098 16.812 1 98 75 GLU A C 1
ATOM 616 O O . GLU A 1 75 ? -14.438 7.305 16.562 1 98 75 GLU A O 1
ATOM 621 N N . GLU A 1 76 ? -13.391 5.309 16.578 1 98.25 76 GLU A N 1
ATOM 622 C CA . GLU A 1 76 ? -12.164 5.883 16.031 1 98.25 76 GLU A CA 1
ATOM 623 C C . GLU A 1 76 ? -12.375 6.387 14.609 1 98.25 76 GLU A C 1
ATOM 625 O O . GLU A 1 76 ? -11.875 7.449 14.234 1 98.25 76 GLU A O 1
ATOM 630 N N . VAL A 1 77 ? -13.094 5.594 13.82 1 98.62 77 VAL A N 1
ATOM 631 C CA . VAL A 1 77 ? -13.352 6 12.445 1 98.62 77 VAL A CA 1
ATOM 632 C C . VAL A 1 77 ? -14.203 7.266 12.422 1 98.62 77 VAL A C 1
ATOM 634 O O . VAL A 1 77 ? -13.922 8.195 11.664 1 98.62 77 VAL A O 1
ATOM 637 N N . ARG A 1 78 ? -15.18 7.375 13.242 1 98.44 78 ARG A N 1
ATOM 638 C CA . ARG A 1 78 ? -16.062 8.539 13.289 1 98.44 78 ARG A CA 1
ATOM 639 C C . ARG A 1 78 ? -15.32 9.766 13.797 1 98.44 78 ARG A C 1
ATOM 641 O O . ARG A 1 78 ? -15.516 10.875 13.289 1 98.44 78 ARG A O 1
ATOM 648 N N . ALA A 1 79 ? -14.477 9.57 14.797 1 98.06 79 ALA A N 1
ATOM 649 C CA . ALA A 1 79 ? -13.664 10.68 15.281 1 98.06 79 ALA A CA 1
ATOM 650 C C . ALA A 1 79 ? -12.742 11.211 14.188 1 98.06 79 ALA A C 1
ATOM 652 O O . ALA A 1 79 ? -12.555 12.422 14.055 1 98.06 79 ALA A O 1
ATOM 653 N N . LEU A 1 80 ? -12.188 10.305 13.477 1 98.19 80 LEU A N 1
ATOM 654 C CA . LEU A 1 80 ? -11.312 10.695 12.383 1 98.19 80 LEU A CA 1
ATOM 655 C C . LEU A 1 80 ? -12.094 11.438 11.297 1 98.19 80 LEU A C 1
ATOM 657 O O . LEU A 1 80 ? -11.594 12.414 10.727 1 98.19 80 LEU A O 1
ATOM 661 N N . LYS A 1 81 ? -13.281 10.984 10.977 1 98.44 81 LYS A N 1
ATOM 662 C CA . LYS A 1 81 ? -14.141 1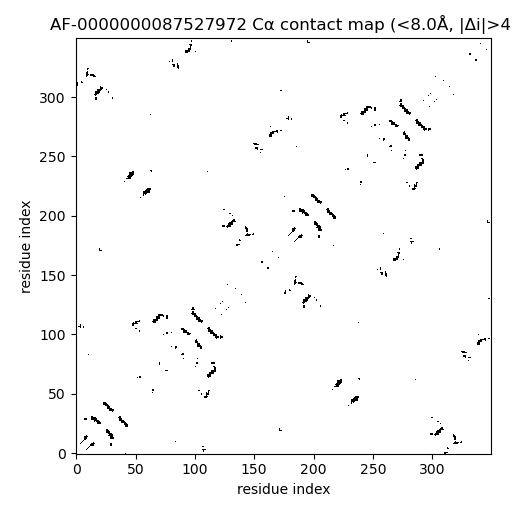1.672 10.016 1 98.44 81 LYS A CA 1
ATOM 663 C C . LYS A 1 81 ? -14.391 13.117 10.438 1 98.44 81 LYS A C 1
ATOM 665 O O . LYS A 1 81 ? -14.25 14.031 9.633 1 98.44 81 LYS A O 1
ATOM 670 N N . ASP A 1 82 ? -14.734 13.32 11.672 1 98.56 82 ASP A N 1
ATOM 671 C CA . ASP A 1 82 ? -14.969 14.664 12.195 1 98.56 82 ASP A CA 1
ATOM 672 C C . ASP A 1 82 ? -13.711 15.523 12.07 1 98.56 82 ASP A C 1
ATOM 674 O O . ASP A 1 82 ? -13.789 16.703 11.695 1 98.56 82 ASP A O 1
ATOM 678 N N . LYS A 1 83 ? -12.617 14.922 12.383 1 98.25 83 LYS A N 1
ATOM 679 C CA . LYS A 1 83 ? -11.336 15.625 12.312 1 98.25 83 LYS A CA 1
ATOM 680 C C . LYS A 1 83 ? -11.023 16.062 10.891 1 98.25 83 LYS A C 1
ATOM 682 O O . LYS A 1 83 ? -10.625 17.203 10.656 1 98.25 83 LYS A O 1
ATOM 687 N N . LEU A 1 84 ? -11.211 15.148 9.938 1 98.5 84 LEU A N 1
ATOM 688 C CA . LEU A 1 84 ? -10.961 15.453 8.531 1 98.5 84 LEU A CA 1
ATOM 689 C C . LEU A 1 84 ? -11.898 16.547 8.039 1 98.5 84 LEU A C 1
ATOM 691 O O . LEU A 1 84 ? -11.469 17.484 7.359 1 98.5 84 LEU A O 1
ATOM 695 N N . GLU A 1 85 ? -13.094 16.5 8.406 1 98.19 85 GLU A N 1
ATOM 696 C CA . GLU A 1 85 ? -14.078 17.484 7.953 1 98.19 85 GLU A CA 1
ATOM 697 C C . GLU A 1 85 ? -13.805 18.859 8.57 1 98.19 85 GLU A C 1
ATOM 699 O O . GLU A 1 85 ? -13.93 19.891 7.902 1 98.19 85 GLU A O 1
ATOM 704 N N . ALA A 1 86 ? -13.453 18.891 9.789 1 98.19 86 ALA A N 1
ATOM 705 C CA . ALA A 1 86 ? -13.07 20.141 10.422 1 98.19 86 ALA A CA 1
ATOM 706 C C . ALA A 1 86 ? -11.883 20.781 9.703 1 98.19 86 ALA A C 1
ATOM 708 O O . ALA A 1 86 ? -11.789 22.016 9.625 1 98.19 86 ALA A O 1
ATOM 709 N N . ALA A 1 87 ? -11.039 19.938 9.211 1 98.12 87 ALA A N 1
ATOM 710 C CA . ALA A 1 87 ? -9.828 20.406 8.531 1 98.12 87 ALA A CA 1
ATOM 711 C C . ALA A 1 87 ? -10.117 20.766 7.082 1 98.12 87 ALA A C 1
ATOM 713 O O . ALA A 1 87 ? -9.227 21.219 6.355 1 98.12 87 ALA A O 1
ATOM 714 N N . GLY A 1 88 ? -11.336 20.469 6.613 1 97.44 88 GLY A N 1
ATOM 715 C CA . GLY A 1 88 ? -11.742 20.906 5.285 1 97.44 88 GLY A CA 1
ATOM 716 C C . GLY A 1 88 ? -11.695 19.797 4.258 1 97.44 88 GLY A C 1
ATOM 717 O O . GLY A 1 88 ? -11.828 20.047 3.057 1 97.44 88 GLY A O 1
ATOM 718 N N . PHE A 1 89 ? -11.492 18.594 4.684 1 97.69 89 PHE A N 1
ATOM 719 C CA . PHE A 1 89 ? -11.508 17.453 3.771 1 97.69 89 PHE A CA 1
ATOM 720 C C . PHE A 1 89 ? -12.883 16.797 3.746 1 97.69 89 PHE A C 1
ATOM 722 O O . PHE A 1 89 ? -13.438 16.469 4.797 1 97.69 89 PHE A O 1
ATOM 729 N N . ALA A 1 90 ? -13.398 16.641 2.559 1 97.25 90 ALA A N 1
ATOM 730 C CA . ALA A 1 90 ? -14.688 15.969 2.414 1 97.25 90 ALA A CA 1
ATOM 731 C C . ALA A 1 90 ? -14.57 14.484 2.723 1 97.25 90 ALA A C 1
ATOM 733 O O . ALA A 1 90 ? -13.57 13.852 2.393 1 97.25 90 ALA A O 1
ATOM 734 N N . CYS A 1 91 ? -15.617 13.922 3.346 1 97.44 91 CYS A N 1
ATOM 735 C CA . CYS A 1 91 ? -15.703 12.5 3.637 1 97.44 91 CYS A CA 1
ATOM 736 C C . CYS A 1 91 ? -17.031 11.914 3.158 1 97.44 91 CYS A C 1
ATOM 738 O O . CYS A 1 91 ? -18.031 12.617 3.105 1 97.44 91 CYS A O 1
ATOM 740 N N . SER A 1 92 ? -16.969 10.734 2.811 1 96.44 92 SER A N 1
ATOM 741 C CA . SER A 1 92 ? -18.203 10.016 2.514 1 96.44 92 SER A CA 1
ATOM 742 C C . SER A 1 92 ? -19.016 9.742 3.781 1 96.44 92 SER A C 1
ATOM 744 O O . SER A 1 92 ? -18.531 9.984 4.891 1 96.44 92 SER A O 1
ATOM 746 N N . ASP A 1 93 ? -20.203 9.203 3.521 1 95.38 93 ASP A N 1
ATOM 747 C CA . ASP A 1 93 ? -20.906 8.547 4.621 1 95.38 93 ASP A CA 1
ATOM 748 C C . ASP A 1 93 ? -20.172 7.281 5.062 1 95.38 93 ASP A C 1
ATOM 750 O O . ASP A 1 93 ? -19.234 6.836 4.395 1 95.38 93 ASP A O 1
ATOM 754 N N . MET A 1 94 ? -20.562 6.809 6.25 1 96.88 94 MET A N 1
ATOM 755 C CA . MET A 1 94 ? -20.109 5.477 6.641 1 96.88 94 MET A CA 1
ATOM 756 C C . MET A 1 94 ? -20.812 4.402 5.812 1 96.88 94 MET A C 1
ATOM 758 O O . MET A 1 94 ? -22.031 4.332 5.777 1 96.88 94 MET A O 1
ATOM 762 N N . ILE A 1 95 ? -20 3.572 5.184 1 95.62 95 ILE A N 1
ATOM 763 C CA . ILE A 1 95 ? -20.531 2.586 4.25 1 95.62 95 ILE A CA 1
ATOM 764 C C . ILE A 1 95 ? -20.312 1.181 4.801 1 95.62 95 ILE A C 1
ATOM 766 O O . ILE A 1 95 ? -19.219 0.855 5.262 1 95.62 95 ILE A O 1
ATOM 770 N N . ASP A 1 96 ? -21.297 0.369 4.707 1 95.75 96 ASP A N 1
ATOM 771 C CA . ASP A 1 96 ? -21.234 -1.027 5.125 1 95.75 96 ASP A CA 1
ATOM 772 C C . ASP A 1 96 ? -20.828 -1.932 3.963 1 95.75 96 ASP A C 1
ATOM 774 O O . ASP A 1 96 ? -21.594 -2.105 3.01 1 95.75 96 ASP A O 1
ATOM 778 N N . HIS A 1 97 ? -19.641 -2.537 4.145 1 92.75 97 HIS A N 1
ATOM 779 C CA . HIS A 1 97 ? -19.172 -3.498 3.154 1 92.75 97 HIS A CA 1
ATOM 780 C C . HIS A 1 97 ? -19.25 -4.926 3.684 1 92.75 97 HIS A C 1
ATOM 782 O O . HIS A 1 97 ? -18.516 -5.805 3.238 1 92.75 97 HIS A O 1
ATOM 788 N N . ASP A 1 98 ? -20.062 -5.172 4.703 1 92.12 98 ASP A N 1
ATOM 789 C CA . ASP A 1 98 ? -20.297 -6.453 5.363 1 92.12 98 ASP A CA 1
ATOM 790 C C . ASP A 1 98 ? -19.203 -6.746 6.398 1 92.12 98 ASP A C 1
ATOM 792 O O . ASP A 1 98 ? -19.406 -6.52 7.594 1 92.12 98 ASP A O 1
ATOM 796 N N . PHE A 1 99 ? -18 -6.945 5.988 1 94.38 99 PHE A N 1
ATOM 797 C CA . PHE A 1 99 ? -16.984 -7.348 6.941 1 94.38 99 PHE A CA 1
ATOM 798 C C . PHE A 1 99 ? -16.281 -6.125 7.535 1 94.38 99 PHE A C 1
ATOM 800 O O . PHE A 1 99 ? -15.594 -6.23 8.547 1 94.38 99 PHE A O 1
ATOM 807 N N . ILE A 1 100 ? -16.484 -4.934 6.816 1 96.31 100 ILE A N 1
ATOM 808 C CA . ILE A 1 100 ? -15.953 -3.678 7.332 1 96.31 100 ILE A CA 1
ATOM 809 C C . ILE A 1 100 ? -16.969 -2.559 7.105 1 96.31 100 ILE A C 1
ATOM 811 O O . ILE A 1 100 ? -17.781 -2.625 6.176 1 96.31 100 ILE A O 1
ATOM 815 N N . HIS A 1 101 ? -16.922 -1.577 7.953 1 97.31 101 HIS A N 1
ATOM 816 C CA . HIS A 1 101 ? -17.531 -0.275 7.699 1 97.31 101 HIS A CA 1
ATOM 817 C C . HIS A 1 101 ? -16.469 0.778 7.398 1 97.31 101 HIS A C 1
ATOM 819 O O . HIS A 1 101 ? -15.438 0.835 8.07 1 97.31 101 HIS A O 1
ATOM 825 N N . SER A 1 102 ? -16.781 1.579 6.367 1 97.62 102 SER A N 1
ATOM 826 C CA . SER A 1 102 ? -15.703 2.41 5.82 1 97.62 102 SER A CA 1
ATOM 827 C C . SER A 1 102 ? -16.172 3.848 5.621 1 97.62 102 SER A C 1
ATOM 829 O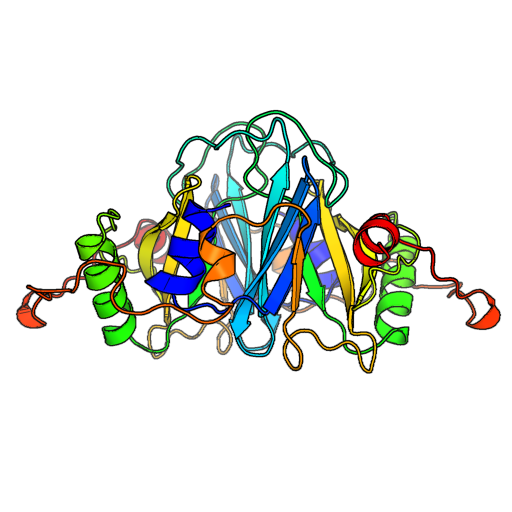 O . SER A 1 102 ? -17.344 4.094 5.332 1 97.62 102 SER A O 1
ATOM 831 N N . VAL A 1 103 ? -15.258 4.758 5.758 1 97.56 103 VAL A N 1
ATOM 832 C CA . VAL A 1 103 ? -15.359 6.145 5.324 1 97.56 103 VAL A CA 1
ATOM 833 C C . VAL A 1 103 ? -14.266 6.449 4.305 1 97.56 103 VAL A C 1
ATOM 835 O O . VAL A 1 103 ? -13.117 6.012 4.465 1 97.56 103 VAL A O 1
ATOM 838 N N . TYR A 1 104 ? -14.633 7.195 3.309 1 97.62 104 TYR A N 1
ATOM 839 C CA . TYR A 1 104 ? -13.68 7.516 2.25 1 97.62 104 TYR A CA 1
ATOM 840 C C . TYR A 1 104 ? -13.391 9.016 2.211 1 97.62 104 TYR A C 1
ATOM 842 O O . TYR A 1 104 ? -14.266 9.828 2.537 1 97.62 104 TYR A O 1
ATOM 850 N N . SER A 1 105 ? -12.266 9.375 1.797 1 97.56 105 SER A N 1
ATOM 851 C CA . SER A 1 105 ? -11.797 10.742 1.573 1 97.56 105 SER A CA 1
ATOM 852 C C . SER A 1 105 ? -10.664 10.773 0.56 1 97.56 105 SER A C 1
ATOM 854 O O . SER A 1 105 ? -10.445 9.805 -0.169 1 97.56 105 SER A O 1
ATOM 856 N N . PHE A 1 106 ? -10.039 11.891 0.393 1 96.62 106 PHE A N 1
ATOM 857 C CA . PHE A 1 106 ? -8.875 12.07 -0.458 1 96.62 106 PHE A CA 1
ATOM 858 C C . PHE A 1 106 ? -7.77 12.812 0.287 1 96.62 106 PHE A C 1
ATOM 860 O O . PHE A 1 106 ? -8.047 13.727 1.071 1 96.62 106 PHE A O 1
ATOM 867 N N . ASP A 1 107 ? -6.559 12.383 0.018 1 96.06 107 ASP A N 1
ATOM 868 C CA . ASP A 1 107 ? -5.469 13.211 0.519 1 96.06 107 ASP A CA 1
ATOM 869 C C . ASP A 1 107 ? -5.242 14.43 -0.383 1 96.06 107 ASP A C 1
ATOM 871 O O . ASP A 1 107 ? -5.922 14.586 -1.399 1 96.06 107 ASP A O 1
ATOM 875 N N . PRO A 1 108 ? -4.309 15.305 -0.103 1 94.12 108 PRO A N 1
ATOM 876 C CA . PRO A 1 108 ? -4.109 16.531 -0.884 1 94.12 108 PRO A CA 1
ATOM 877 C C . PRO A 1 108 ? -3.654 16.25 -2.314 1 94.12 108 PRO A C 1
ATOM 879 O O . PRO A 1 108 ? -3.703 17.141 -3.168 1 94.12 108 PRO A O 1
ATOM 882 N N . ASN A 1 109 ? -3.176 15.062 -2.619 1 92.5 109 ASN A N 1
ATOM 883 C CA . ASN A 1 109 ? -2.672 14.695 -3.939 1 92.5 109 ASN A CA 1
ATOM 884 C C . ASN A 1 109 ? -3.752 14.031 -4.789 1 92.5 109 ASN A C 1
ATOM 886 O O . ASN A 1 109 ? -3.488 13.609 -5.914 1 92.5 109 ASN A O 1
ATOM 890 N N . GLY A 1 110 ? -4.895 13.883 -4.188 1 92.25 110 GLY A N 1
ATOM 891 C CA . GLY A 1 110 ? -5.98 13.242 -4.918 1 92.25 110 GLY A CA 1
ATOM 892 C C . GLY A 1 110 ? -6.004 11.734 -4.754 1 92.25 110 GLY A C 1
ATOM 893 O O . GLY A 1 110 ? -6.711 11.039 -5.484 1 92.25 110 GLY A O 1
ATOM 894 N N . ILE A 1 111 ? -5.242 11.219 -3.9 1 94.19 111 ILE A N 1
ATOM 895 C CA . ILE A 1 111 ? -5.23 9.789 -3.613 1 94.19 111 ILE A CA 1
ATOM 896 C C . ILE A 1 111 ? -6.449 9.422 -2.771 1 94.19 111 ILE A C 1
ATOM 898 O O . ILE A 1 111 ? -6.652 9.977 -1.687 1 94.19 111 ILE A O 1
ATOM 902 N N . ALA A 1 112 ? -7.215 8.5 -3.254 1 95.94 112 ALA A N 1
ATOM 903 C CA . ALA A 1 112 ? -8.375 8.031 -2.498 1 95.94 112 ALA A CA 1
ATOM 904 C C . ALA A 1 112 ? -7.941 7.227 -1.275 1 95.94 112 ALA A C 1
ATOM 906 O O . ALA A 1 112 ? -7.074 6.352 -1.373 1 95.94 112 ALA A O 1
ATOM 907 N N . ILE A 1 113 ? -8.531 7.551 -0.129 1 97.75 113 ILE A N 1
ATOM 908 C CA . ILE A 1 113 ? -8.203 6.871 1.117 1 97.75 113 ILE A CA 1
ATOM 909 C C . ILE A 1 113 ? -9.477 6.328 1.763 1 97.75 113 ILE A C 1
ATOM 911 O O . ILE A 1 113 ? -10.531 6.957 1.693 1 97.75 113 ILE A O 1
ATOM 915 N N . GLU A 1 114 ? -9.312 5.148 2.295 1 98.38 114 GLU A N 1
ATOM 916 C CA . GLU A 1 114 ? -10.352 4.477 3.066 1 98.38 114 GLU A CA 1
ATOM 917 C C . GLU A 1 114 ? -9.93 4.285 4.52 1 98.38 114 GLU A C 1
ATOM 919 O O . GLU A 1 114 ? -8.812 3.84 4.793 1 98.38 114 GLU A O 1
ATOM 924 N N . PHE A 1 115 ? -10.773 4.691 5.441 1 98.38 115 PHE A N 1
ATOM 925 C CA . PHE A 1 115 ? -10.656 4.336 6.848 1 98.38 115 PHE A CA 1
ATOM 926 C C . PHE A 1 115 ? -11.773 3.385 7.266 1 98.38 115 PHE A C 1
ATOM 928 O O . PHE A 1 115 ? -12.945 3.65 7.016 1 98.38 115 PHE A O 1
ATOM 935 N N . CYS A 1 116 ? -11.328 2.311 7.93 1 98.19 116 CYS A N 1
ATOM 936 C CA . CYS A 1 116 ? -12.352 1.301 8.18 1 98.19 116 CYS A CA 1
ATOM 937 C C . CYS A 1 116 ? -12.086 0.569 9.492 1 98.19 116 CYS A C 1
ATOM 939 O O . CYS A 1 116 ? -11.016 0.708 10.078 1 98.19 116 CYS A O 1
ATOM 941 N N . TYR A 1 117 ? -13.086 -0.089 9.977 1 97.94 117 TYR A N 1
ATOM 942 C CA . TYR A 1 117 ? -12.977 -1.046 11.07 1 97.94 117 TYR A CA 1
ATOM 943 C C . TYR A 1 117 ? -13.688 -2.348 10.734 1 97.94 117 TYR A C 1
ATOM 945 O O . TYR A 1 117 ? -14.656 -2.352 9.969 1 97.94 117 TYR A O 1
ATOM 953 N N . GLU A 1 118 ? -13.164 -3.4 11.273 1 96.38 118 GLU A N 1
ATOM 954 C CA . GLU A 1 118 ? -13.734 -4.723 11.031 1 96.38 118 GLU A CA 1
ATOM 955 C C . GLU A 1 118 ? -15.016 -4.93 11.836 1 96.38 118 GLU A C 1
ATOM 957 O O . GLU A 1 118 ? -15.07 -4.598 13.023 1 96.38 118 GLU A O 1
ATOM 962 N N . VAL A 1 119 ? -15.977 -5.484 11.172 1 95.44 119 VAL A N 1
ATOM 963 C CA . VAL A 1 119 ? -17.234 -5.809 11.852 1 95.44 119 VAL A CA 1
ATOM 964 C C . VAL A 1 119 ? -17.062 -7.105 12.641 1 95.44 119 VAL A C 1
ATOM 966 O O . VAL A 1 119 ? -16.656 -8.125 12.094 1 95.44 119 VAL A O 1
ATOM 969 N N . LYS A 1 120 ? -17.438 -7.016 13.914 1 94.56 120 LYS A N 1
ATOM 970 C CA . LYS A 1 120 ? -17.297 -8.18 14.781 1 94.56 120 LYS A CA 1
ATOM 971 C C . LYS A 1 120 ? -18.062 -9.375 14.234 1 94.56 120 LYS A C 1
ATOM 973 O O . LYS A 1 120 ? -19.219 -9.234 13.828 1 94.56 120 LYS A O 1
ATOM 978 N N . GLY A 1 121 ? -17.406 -10.5 14.227 1 94.5 121 GLY A N 1
ATOM 979 C CA . GLY A 1 121 ? -18.047 -11.719 13.773 1 94.5 121 GLY A CA 1
ATOM 980 C C . GLY A 1 121 ? -17.938 -11.922 12.273 1 94.5 121 GLY A C 1
ATOM 981 O O . GLY A 1 121 ? -18.391 -12.945 11.742 1 94.5 121 GLY A O 1
ATOM 982 N N . ARG A 1 122 ? -17.297 -11 11.562 1 93.31 122 ARG A N 1
ATOM 983 C CA . ARG A 1 122 ? -17.188 -11.078 10.109 1 93.31 122 ARG A CA 1
ATOM 984 C C . ARG A 1 122 ? -15.719 -11.039 9.672 1 93.31 122 ARG A C 1
ATOM 986 O O . ARG A 1 122 ? -15.406 -10.547 8.594 1 93.31 122 ARG A O 1
ATOM 993 N N . GLU A 1 123 ? -14.883 -11.539 10.57 1 93.25 123 GLU A N 1
ATOM 994 C CA . GLU A 1 123 ? -13.445 -11.484 10.32 1 93.25 123 GLU A CA 1
ATOM 995 C C . GLU A 1 123 ? -13.055 -12.383 9.156 1 93.25 123 GLU A C 1
ATOM 997 O O . GLU A 1 123 ? -13.133 -13.609 9.25 1 93.25 123 GLU A O 1
ATOM 1002 N N . ILE A 1 124 ? -12.523 -11.836 8.148 1 94.5 124 ILE A N 1
ATOM 1003 C CA . ILE A 1 124 ? -12.289 -12.555 6.906 1 94.5 124 ILE A CA 1
ATOM 1004 C C . ILE A 1 124 ? -11.023 -13.398 7.027 1 94.5 124 ILE A C 1
ATOM 1006 O O . ILE A 1 124 ? -10.852 -14.383 6.305 1 94.5 124 ILE A O 1
ATOM 1010 N N . ARG A 1 125 ? -10.109 -13.07 7.906 1 96 125 ARG A N 1
ATOM 1011 C CA . ARG A 1 125 ? -8.891 -13.859 8.094 1 96 125 ARG A CA 1
ATOM 1012 C C . ARG A 1 125 ? -9.195 -15.164 8.82 1 96 125 ARG A C 1
ATOM 1014 O O . ARG A 1 125 ? -8.539 -16.188 8.578 1 96 125 ARG A O 1
ATOM 1021 N N . ARG A 1 126 ? -10.188 -15.133 9.656 1 95.12 126 ARG A N 1
ATOM 1022 C CA . ARG A 1 126 ? -10.578 -16.312 10.422 1 95.12 126 ARG A CA 1
ATOM 1023 C C . ARG A 1 126 ? -11.492 -17.219 9.609 1 95.12 126 ARG A C 1
ATOM 1025 O O . ARG A 1 126 ? -11.461 -18.438 9.766 1 95.12 126 ARG A O 1
ATOM 1032 N N . ASN A 1 127 ? -12.297 -16.609 8.789 1 94.19 127 ASN A N 1
ATOM 1033 C CA . ASN A 1 127 ? -13.242 -17.328 7.941 1 94.19 127 ASN A CA 1
ATOM 1034 C C . ASN A 1 127 ? -13.141 -16.891 6.48 1 94.19 127 ASN A C 1
ATOM 1036 O O . ASN A 1 127 ? -14.062 -16.266 5.949 1 94.19 127 ASN A O 1
ATOM 1040 N N . PRO A 1 128 ? -12.094 -17.359 5.863 1 95.94 128 PRO A N 1
ATOM 1041 C CA . PRO A 1 128 ? -11.898 -16.922 4.477 1 95.94 128 PRO A CA 1
ATOM 1042 C C . PRO A 1 128 ? -12.984 -17.438 3.541 1 95.94 128 PRO A C 1
ATOM 1044 O O . PRO A 1 128 ? -13.422 -18.578 3.664 1 95.94 128 PRO A O 1
ATOM 1047 N N . VAL A 1 129 ? -13.445 -16.516 2.701 1 92.88 129 VAL A N 1
ATOM 1048 C CA . VAL A 1 129 ? -14.508 -16.875 1.771 1 92.88 129 VAL A CA 1
ATOM 1049 C C . VAL A 1 129 ? -14.367 -16.078 0.481 1 92.88 129 VAL A C 1
ATOM 1051 O O . VAL A 1 129 ? -14.023 -14.883 0.515 1 92.88 129 VAL A O 1
ATOM 1054 N N . VAL A 1 130 ? -14.578 -16.703 -0.645 1 93.69 130 VAL A N 1
ATOM 1055 C CA . VAL A 1 130 ? -14.688 -16.047 -1.942 1 93.69 130 VAL A CA 1
ATOM 1056 C C . VAL A 1 130 ? -16.047 -16.359 -2.566 1 93.69 130 VAL A C 1
ATOM 1058 O O . VAL A 1 130 ? -16.359 -17.516 -2.842 1 93.69 130 VAL A O 1
ATOM 1061 N N . ASN A 1 131 ? -16.828 -15.336 -2.701 1 93.19 131 ASN A N 1
ATOM 1062 C CA . ASN A 1 131 ? -18.125 -15.43 -3.365 1 93.19 131 ASN A CA 1
ATOM 1063 C C . ASN A 1 131 ? -18.094 -14.789 -4.75 1 93.19 131 ASN A 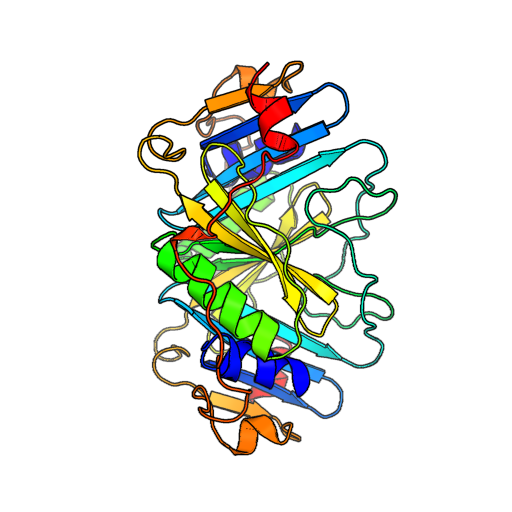C 1
ATOM 1065 O O . ASN A 1 131 ? -18.25 -13.57 -4.883 1 93.19 131 ASN A O 1
ATOM 1069 N N . ASP A 1 132 ? -17.828 -15.555 -5.723 1 93.88 132 ASP A N 1
ATOM 1070 C CA . ASP A 1 132 ? -17.734 -15.109 -7.109 1 93.88 132 ASP A CA 1
ATOM 1071 C C . ASP A 1 132 ? -18.641 -15.953 -8.016 1 93.88 132 ASP A C 1
ATOM 1073 O O . ASP A 1 132 ? -18.516 -17.172 -8.055 1 93.88 132 ASP A O 1
ATOM 1077 N N . SER A 1 133 ? -19.578 -15.312 -8.734 1 93.31 133 SER A N 1
ATOM 1078 C CA . SER A 1 133 ? -20.547 -16.016 -9.57 1 93.31 133 SER A CA 1
ATOM 1079 C C . SER A 1 133 ? -19.875 -16.641 -10.789 1 93.31 133 SER A C 1
ATOM 1081 O O . SER A 1 133 ? -20.453 -17.516 -11.445 1 93.31 133 SER A O 1
ATOM 1083 N N . ASN A 1 134 ? -18.703 -16.25 -11.156 1 92.81 134 ASN A N 1
ATOM 1084 C CA . ASN A 1 134 ? -17.891 -16.766 -12.258 1 92.81 134 ASN A CA 1
ATOM 1085 C C . ASN A 1 134 ? -16.406 -16.797 -11.906 1 92.81 134 ASN A C 1
ATOM 1087 O O . ASN A 1 134 ? -15.602 -16.125 -12.547 1 92.81 134 ASN A O 1
ATOM 1091 N N . PRO A 1 135 ? -16.047 -17.578 -10.922 1 94.31 135 PRO A N 1
ATOM 1092 C CA . PRO A 1 135 ? -14.68 -17.562 -10.414 1 94.31 135 PRO A CA 1
ATOM 1093 C C . PRO A 1 135 ? -13.664 -18.047 -11.453 1 94.31 135 PRO A C 1
ATOM 1095 O O . PRO A 1 135 ? -13.953 -18.969 -12.227 1 94.31 135 PRO A O 1
ATOM 1098 N N . PRO A 1 136 ? -12.5 -17.453 -11.562 1 94.75 136 PRO A N 1
ATOM 1099 C CA . PRO A 1 136 ? -11.422 -18.031 -12.367 1 94.75 136 PRO A CA 1
ATOM 1100 C C . PRO A 1 136 ? -11.055 -19.453 -11.93 1 94.75 136 PRO A C 1
ATOM 1102 O O . PRO A 1 136 ? -11.219 -19.812 -10.766 1 94.75 136 PRO A O 1
ATOM 1105 N N . PRO A 1 137 ? -10.555 -20.219 -12.789 1 95.5 137 PRO A N 1
ATOM 1106 C CA . PRO A 1 137 ? -10.234 -21.609 -12.5 1 95.5 137 PRO A CA 1
ATOM 1107 C C . PRO A 1 137 ? -9.305 -21.766 -11.297 1 95.5 137 PRO A C 1
ATOM 1109 O O . PRO A 1 137 ? -9.453 -22.703 -10.516 1 95.5 137 PRO A O 1
ATOM 1112 N N . ALA A 1 138 ? -8.43 -20.891 -11.094 1 95 138 ALA A N 1
ATOM 1113 C CA . ALA A 1 138 ? -7.441 -21.016 -10.016 1 95 138 ALA A CA 1
ATOM 1114 C C . ALA A 1 138 ? -8.125 -21.062 -8.656 1 95 138 ALA A C 1
ATOM 1116 O O . ALA A 1 138 ? -7.629 -21.719 -7.73 1 95 138 ALA A O 1
ATOM 1117 N N . ILE A 1 139 ? -9.242 -20.359 -8.523 1 93.62 139 ILE A N 1
ATOM 1118 C CA . ILE A 1 139 ? -9.906 -20.266 -7.227 1 93.62 139 ILE A CA 1
ATOM 1119 C C . ILE A 1 139 ? -10.602 -21.578 -6.91 1 93.62 139 ILE A C 1
ATOM 1121 O O . ILE A 1 139 ? -10.781 -21.938 -5.742 1 93.62 139 ILE A O 1
ATOM 1125 N N . LEU A 1 140 ? -10.945 -22.297 -7.934 1 93.44 140 LEU A N 1
ATOM 1126 C CA . LEU A 1 140 ? -11.68 -23.547 -7.758 1 93.44 140 LEU A CA 1
ATOM 1127 C C . LEU A 1 140 ? -10.797 -24.609 -7.098 1 93.44 140 LEU A C 1
ATOM 1129 O O . LEU A 1 140 ? -11.305 -25.578 -6.516 1 93.44 140 LEU A O 1
ATOM 1133 N N . VAL A 1 141 ? -9.539 -24.422 -7.121 1 94.25 141 VAL A N 1
ATOM 1134 C CA . VAL A 1 141 ? -8.602 -25.359 -6.52 1 94.25 141 VAL A CA 1
ATOM 1135 C C . VAL A 1 141 ? -8.508 -25.109 -5.016 1 94.25 141 VAL A C 1
ATOM 1137 O O . VAL A 1 141 ? -8.195 -26.031 -4.246 1 94.25 141 VAL A O 1
ATOM 1140 N N . GLY A 1 142 ? -8.742 -23.812 -4.555 1 96.19 142 GLY A N 1
ATOM 1141 C CA . GLY A 1 142 ? -8.719 -23.469 -3.143 1 96.19 142 GLY A CA 1
ATOM 1142 C C . GLY A 1 142 ? -8.172 -22.078 -2.879 1 96.19 142 GLY A C 1
ATOM 1143 O O . GLY A 1 142 ? -7.691 -21.422 -3.793 1 96.19 142 GLY A O 1
ATOM 1144 N N . LEU A 1 143 ? -8.188 -21.766 -1.619 1 97.94 143 LEU A N 1
ATOM 1145 C CA . LEU A 1 143 ? -7.828 -20.406 -1.229 1 97.94 143 LEU A CA 1
ATOM 1146 C C . LEU A 1 143 ? -6.383 -20.344 -0.737 1 97.94 143 LEU A C 1
ATOM 1148 O O . LEU A 1 143 ? -5.809 -19.266 -0.624 1 97.94 143 LEU A O 1
ATOM 1152 N N . GLU A 1 144 ? -5.793 -21.516 -0.513 1 97.94 144 GLU A N 1
ATOM 1153 C CA . GLU A 1 144 ? -4.438 -21.625 0.011 1 97.94 144 GLU A CA 1
ATOM 1154 C C . GLU A 1 144 ? -3.414 -21.719 -1.118 1 97.94 144 GLU A C 1
ATOM 1156 O O . GLU A 1 144 ? -3.748 -22.141 -2.229 1 97.94 144 GLU A O 1
ATOM 1161 N N . PRO A 1 145 ? -2.152 -21.297 -0.83 1 97.88 145 PRO A N 1
ATOM 1162 C CA . PRO A 1 145 ? -1.108 -21.469 -1.843 1 97.88 145 PRO A CA 1
ATOM 1163 C C . PRO A 1 145 ? -1.022 -22.906 -2.369 1 97.88 145 PRO A C 1
ATOM 1165 O O . PRO A 1 145 ? -1.117 -23.859 -1.594 1 97.88 145 PRO A O 1
ATOM 1168 N N . GLN A 1 146 ? -0.904 -22.984 -3.662 1 96.38 146 GLN A N 1
ATOM 1169 C CA . GLN A 1 146 ? -0.787 -24.281 -4.312 1 96.38 146 GLN A CA 1
ATOM 1170 C C . GLN A 1 146 ? 0.667 -24.594 -4.648 1 96.38 146 GLN A C 1
ATOM 1172 O O . GLN A 1 146 ? 1.276 -23.938 -5.488 1 96.38 146 GLN A O 1
ATOM 1177 N N . PRO A 1 147 ? 1.189 -25.641 -4.086 1 91.94 147 PRO A N 1
ATOM 1178 C CA . PRO A 1 147 ? 2.582 -26 -4.371 1 91.94 147 PRO A CA 1
ATOM 1179 C C . PRO A 1 147 ? 2.752 -26.688 -5.723 1 91.94 147 PRO A C 1
ATOM 1181 O O . PRO A 1 147 ? 1.782 -27.203 -6.277 1 91.94 147 PRO A O 1
ATOM 1184 N N . GLY A 1 148 ? 3.906 -26.625 -6.32 1 91.31 148 GLY A N 1
ATOM 1185 C CA . GLY A 1 148 ? 4.285 -27.406 -7.484 1 91.31 148 GLY A CA 1
ATOM 1186 C C . GLY A 1 148 ? 3.766 -26.828 -8.789 1 91.31 148 GLY A C 1
ATOM 1187 O O . GLY A 1 148 ? 3.844 -27.484 -9.836 1 91.31 148 GLY A O 1
ATOM 1188 N N . ILE A 1 149 ? 3.146 -25.719 -8.727 1 91.12 149 ILE A N 1
ATOM 1189 C CA . ILE A 1 149 ? 2.6 -25.094 -9.922 1 91.12 149 ILE A CA 1
ATOM 1190 C C . ILE A 1 149 ? 3.715 -24.375 -10.688 1 91.12 149 ILE A C 1
ATOM 1192 O O . ILE A 1 149 ? 3.742 -24.391 -11.922 1 91.12 149 ILE A O 1
ATOM 1196 N N . TRP A 1 150 ? 4.609 -23.797 -10.008 1 95.69 150 TRP A N 1
ATOM 1197 C CA . TRP A 1 150 ? 5.711 -23.047 -10.602 1 95.69 150 TRP A CA 1
ATOM 1198 C C . TRP A 1 150 ? 6.984 -23.891 -10.633 1 95.69 150 TRP A C 1
ATOM 1200 O O . TRP A 1 150 ? 7.172 -24.781 -9.797 1 95.69 150 TRP A O 1
ATOM 1210 N N . PRO A 1 151 ? 7.82 -23.609 -11.586 1 96.62 151 PRO A N 1
ATOM 1211 C CA . PRO A 1 151 ? 9.086 -24.344 -11.633 1 96.62 151 PRO A CA 1
ATOM 1212 C C . PRO A 1 151 ? 9.883 -24.219 -10.336 1 96.62 151 PRO A C 1
ATOM 1214 O O . PRO A 1 151 ? 9.898 -23.156 -9.703 1 96.62 151 PRO A O 1
ATOM 1217 N N . LYS A 1 152 ? 10.531 -25.281 -10.023 1 95.69 152 LYS A N 1
ATOM 1218 C CA . LYS A 1 152 ? 11.398 -25.297 -8.852 1 95.69 152 LYS A CA 1
ATOM 1219 C C . LYS A 1 152 ? 12.727 -24.594 -9.148 1 95.69 152 LYS A C 1
ATOM 1221 O O . LYS A 1 152 ? 13.164 -24.547 -10.297 1 95.69 152 LYS A O 1
ATOM 1226 N N . VAL A 1 153 ? 13.305 -24.078 -8.133 1 96.75 153 VAL A N 1
ATOM 1227 C CA . VAL A 1 153 ? 14.664 -23.562 -8.25 1 96.75 153 VAL A CA 1
ATOM 1228 C C . VAL A 1 153 ? 15.648 -24.719 -8.398 1 96.75 153 VAL A C 1
ATOM 1230 O O . VAL A 1 153 ? 15.797 -25.531 -7.484 1 96.75 153 VAL A O 1
ATOM 1233 N N . THR A 1 154 ? 16.297 -24.797 -9.461 1 95.88 154 THR A N 1
ATOM 1234 C CA . THR A 1 154 ? 17.188 -25.906 -9.695 1 95.88 154 THR A CA 1
ATOM 1235 C C . THR A 1 154 ? 18.656 -25.469 -9.57 1 95.88 154 THR A C 1
ATOM 1237 O O . THR A 1 154 ? 19.547 -26.312 -9.391 1 95.88 154 THR A O 1
ATOM 1240 N N . ASP A 1 155 ? 18.969 -24.234 -9.672 1 93.94 155 ASP A N 1
ATOM 1241 C CA . ASP A 1 155 ? 20.312 -23.672 -9.617 1 93.94 155 ASP A CA 1
ATOM 1242 C C . ASP A 1 155 ? 20.328 -22.391 -8.789 1 93.94 155 ASP A C 1
ATOM 1244 O O . ASP A 1 155 ? 20.5 -21.297 -9.336 1 93.94 155 ASP A O 1
ATOM 1248 N N . PRO A 1 156 ? 20.188 -22.562 -7.488 1 95.06 156 PRO A N 1
ATOM 1249 C CA . PRO A 1 156 ? 20.234 -21.375 -6.637 1 95.06 156 PRO A CA 1
ATOM 1250 C C . PRO A 1 156 ? 21.594 -20.656 -6.695 1 95.06 156 PRO A C 1
ATOM 1252 O O . PRO A 1 156 ? 22.625 -21.312 -6.844 1 95.06 156 PRO A O 1
ATOM 1255 N N . THR A 1 157 ? 21.594 -19.375 -6.594 1 95.88 157 THR A N 1
ATOM 1256 C CA . THR A 1 157 ? 22.828 -18.609 -6.605 1 95.88 157 THR A CA 1
ATOM 1257 C C . THR A 1 157 ? 23.672 -18.922 -5.375 1 95.88 157 THR A C 1
ATOM 1259 O O . THR A 1 157 ? 23.234 -18.703 -4.246 1 95.88 157 THR A O 1
ATOM 1262 N N . PRO A 1 158 ? 24.859 -19.328 -5.551 1 96.25 158 PRO A N 1
ATOM 1263 C CA . PRO A 1 158 ? 25.688 -19.625 -4.375 1 96.25 158 PRO A CA 1
ATOM 1264 C C . PRO A 1 158 ? 26.125 -18.375 -3.635 1 96.25 158 PRO A C 1
ATOM 1266 O O . PRO A 1 158 ? 26.281 -17.312 -4.246 1 96.25 158 PRO A O 1
ATOM 1269 N N . GLN A 1 159 ? 26.359 -18.547 -2.379 1 94.88 159 GLN A N 1
ATOM 1270 C CA . GLN A 1 159 ? 26.672 -17.406 -1.514 1 94.88 159 GLN A CA 1
ATOM 1271 C C . GLN A 1 159 ? 27.906 -16.672 -2.01 1 94.88 159 GLN A C 1
ATOM 1273 O O . GLN A 1 159 ? 27.984 -15.445 -1.9 1 94.88 159 GLN A O 1
ATOM 1278 N N . GLU A 1 160 ? 28.844 -17.375 -2.543 1 96.25 160 GLU A N 1
ATOM 1279 C CA . GLU A 1 160 ? 30.109 -16.781 -3.02 1 96.25 160 GLU A CA 1
ATOM 1280 C C . GLU A 1 160 ? 29.859 -15.812 -4.164 1 96.25 160 GLU A C 1
ATOM 1282 O O . GLU A 1 160 ? 30.719 -14.984 -4.48 1 96.25 160 GLU A O 1
ATOM 1287 N N . GLU A 1 161 ? 28.703 -15.883 -4.793 1 96 161 GLU A N 1
ATOM 1288 C CA . GLU A 1 161 ? 28.359 -15.031 -5.926 1 96 161 GLU A CA 1
ATOM 1289 C C . GLU A 1 161 ? 27.438 -13.891 -5.504 1 96 161 GLU A C 1
ATOM 1291 O O . GLU A 1 161 ? 26.984 -13.109 -6.34 1 96 161 GLU A O 1
ATOM 1296 N N . TRP A 1 162 ? 27.156 -13.82 -4.23 1 95.75 162 TRP A N 1
ATOM 1297 C CA . TRP A 1 162 ? 26.281 -12.766 -3.74 1 95.75 162 TRP A CA 1
ATOM 1298 C C . TRP A 1 162 ? 26.969 -11.398 -3.873 1 95.75 162 TRP A C 1
ATOM 1300 O O . TRP A 1 162 ? 28.078 -11.195 -3.373 1 95.75 162 TRP A O 1
ATOM 1310 N N . GLU A 1 163 ? 26.25 -10.523 -4.574 1 94.81 163 GLU A N 1
ATOM 1311 C CA . GLU A 1 163 ? 26.734 -9.156 -4.754 1 94.81 163 GLU A CA 1
ATOM 1312 C C . GLU A 1 163 ? 25.625 -8.148 -4.449 1 94.81 163 GLU A C 1
ATOM 1314 O O . GLU A 1 163 ? 24.438 -8.438 -4.625 1 94.81 163 GLU A O 1
ATOM 1319 N N . VAL A 1 164 ? 26.062 -7 -3.947 1 95.12 164 VAL A N 1
ATOM 1320 C CA . VAL A 1 164 ? 25.172 -5.867 -3.721 1 95.12 164 VAL A CA 1
ATOM 1321 C C . VAL A 1 164 ? 25.688 -4.641 -4.465 1 95.12 164 VAL A C 1
ATOM 1323 O O . VAL A 1 164 ? 26.859 -4.273 -4.324 1 95.12 164 VAL A O 1
ATOM 1326 N N . LYS A 1 165 ? 24.812 -4.062 -5.273 1 93.25 165 LYS A N 1
ATOM 1327 C CA . LYS A 1 165 ? 25.172 -2.865 -6.027 1 93.25 165 LYS A CA 1
ATOM 1328 C C . LYS A 1 165 ? 24.703 -1.602 -5.316 1 93.25 165 LYS A C 1
ATOM 1330 O O . LYS A 1 165 ? 23.656 -1.61 -4.648 1 93.25 165 LYS A O 1
ATOM 1335 N N . ALA A 1 166 ? 25.422 -0.538 -5.551 1 89 166 ALA A N 1
ATOM 1336 C CA . ALA A 1 166 ? 25.047 0.746 -4.969 1 89 166 ALA A CA 1
ATOM 1337 C C . ALA A 1 166 ? 23.812 1.314 -5.66 1 89 166 ALA A C 1
ATOM 1339 O O . ALA A 1 166 ? 23.703 1.271 -6.887 1 89 166 ALA A O 1
ATOM 1340 N N . GLY A 1 167 ? 22.859 1.688 -4.949 1 80.19 167 GLY A N 1
ATOM 1341 C CA . GLY A 1 167 ? 21.672 2.328 -5.484 1 80.19 167 GLY A CA 1
ATOM 1342 C C . GLY A 1 167 ? 21.844 3.811 -5.742 1 80.19 167 GLY A C 1
ATOM 1343 O O . GLY A 1 167 ? 22.859 4.398 -5.336 1 80.19 167 GLY A O 1
ATOM 1344 N N . ASP A 1 168 ? 21.078 4.281 -6.691 1 59.31 168 ASP A N 1
ATOM 1345 C CA . ASP A 1 168 ? 21.078 5.727 -6.906 1 59.31 168 ASP A CA 1
ATOM 1346 C C . ASP A 1 168 ? 20.891 6.477 -5.594 1 59.31 168 ASP A C 1
ATOM 1348 O O . ASP A 1 168 ? 21.312 7.625 -5.457 1 59.31 168 ASP A O 1
ATOM 1352 N N . SER A 1 169 ? 20.031 5.895 -4.68 1 52.53 169 SER A N 1
ATOM 1353 C CA . SER A 1 169 ? 19.891 6.559 -3.387 1 52.53 169 SER A CA 1
ATOM 1354 C C . SER A 1 169 ? 21.203 6.59 -2.621 1 52.53 169 SER A C 1
ATOM 1356 O O . SER A 1 169 ? 21.422 7.473 -1.788 1 52.53 169 SER A O 1
ATOM 1358 N N . SER A 1 170 ? 21.938 5.574 -2.783 1 47.44 170 SER A N 1
ATOM 1359 C CA . SER A 1 170 ? 23.25 5.543 -2.166 1 47.44 170 SER A CA 1
ATOM 1360 C C . SER A 1 170 ? 24.078 6.773 -2.547 1 47.44 170 SER A C 1
ATOM 1362 O O . SER A 1 170 ? 24.891 7.246 -1.761 1 47.44 170 SER A O 1
ATOM 1364 N N . GLY A 1 171 ? 24.031 7.289 -3.701 1 42.31 171 GLY A N 1
ATOM 1365 C CA . GLY A 1 171 ? 24.594 8.594 -4.016 1 42.31 171 GLY A CA 1
ATOM 1366 C C . GLY A 1 171 ? 23.812 9.742 -3.398 1 42.31 171 GLY A C 1
ATOM 1367 O O . GLY A 1 171 ? 24.312 10.852 -3.279 1 42.31 171 GLY A O 1
ATOM 1368 N N . PHE A 1 172 ? 22.641 9.68 -3.305 1 38.84 172 PHE A N 1
ATOM 1369 C CA . PHE A 1 172 ? 21.891 10.742 -2.635 1 38.84 172 PHE A CA 1
ATOM 1370 C C . PHE A 1 172 ? 22.188 10.742 -1.139 1 38.84 172 PHE A C 1
ATOM 1372 O O . PHE A 1 172 ? 22.219 11.805 -0.508 1 38.84 172 PHE A O 1
ATOM 1379 N N . PHE A 1 173 ? 22.312 9.648 -0.446 1 37.06 173 PHE A N 1
ATOM 1380 C CA . PHE A 1 173 ? 22.594 9.703 0.982 1 37.06 173 PHE A CA 1
ATOM 1381 C C . PHE A 1 173 ? 24.078 10 1.228 1 37.06 173 PHE A C 1
ATOM 1383 O O . PHE A 1 173 ? 24.484 10.18 2.371 1 37.06 173 PHE A O 1
ATOM 1390 N N . LYS A 1 174 ? 24.922 9.648 0.472 1 34.47 174 LYS A N 1
ATOM 1391 C CA . LYS A 1 174 ? 26.297 10.016 0.817 1 34.47 174 LYS A CA 1
ATOM 1392 C C . LYS A 1 174 ? 26.562 11.492 0.547 1 34.47 174 LYS A C 1
ATOM 1394 O O . LYS A 1 174 ? 27.688 11.969 0.732 1 34.47 174 LYS A O 1
ATOM 1399 N N . LYS A 1 175 ? 25.734 12.281 0.198 1 28 175 LYS A N 1
ATOM 1400 C CA . LYS A 1 175 ? 26.484 13.539 0.168 1 28 175 LYS A CA 1
ATOM 1401 C C . LYS A 1 175 ? 26.625 14.125 1.568 1 28 175 LYS A C 1
ATOM 1403 O O . LYS A 1 175 ? 25.703 14.023 2.387 1 28 175 LYS A O 1
ATOM 1408 N N . MET B 1 1 ? -7.391 -11.773 -13.578 1 94.69 1 MET B N 1
ATOM 1409 C CA . MET B 1 1 ? -7.375 -12.219 -12.18 1 94.69 1 MET B CA 1
ATOM 1410 C C . MET B 1 1 ? -6.711 -13.586 -12.055 1 94.69 1 MET B C 1
ATOM 1412 O O . MET B 1 1 ? -5.996 -13.844 -11.086 1 94.69 1 MET B O 1
ATOM 1416 N N . GLU B 1 2 ? -6.77 -14.43 -13.07 1 95.88 2 GLU B N 1
ATOM 1417 C CA . GLU B 1 2 ? -6.148 -15.75 -13.062 1 95.88 2 GLU B CA 1
ATOM 1418 C C . GLU B 1 2 ? -4.645 -15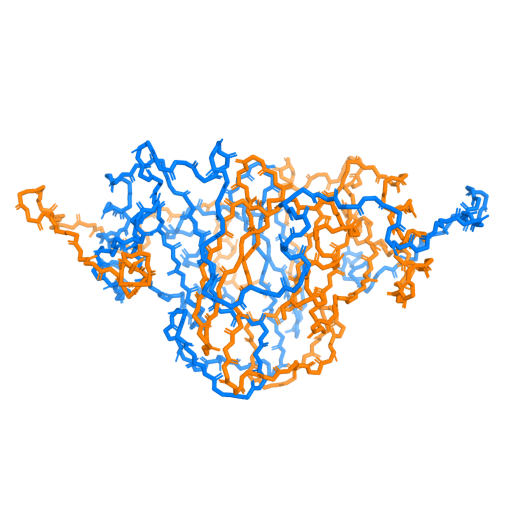.648 -12.805 1 95.88 2 GLU B C 1
ATOM 1420 O O . GLU B 1 2 ? -4.125 -16.266 -11.875 1 95.88 2 GLU B O 1
ATOM 1425 N N . ALA B 1 3 ? -3.939 -14.844 -13.602 1 96.19 3 ALA B N 1
ATOM 1426 C CA . ALA B 1 3 ? -2.498 -14.672 -13.453 1 96.19 3 ALA B CA 1
ATOM 1427 C C . ALA B 1 3 ? -2.158 -14.047 -12.102 1 96.19 3 ALA B C 1
ATOM 1429 O O . ALA B 1 3 ? -1.127 -14.359 -11.508 1 96.19 3 ALA B O 1
ATOM 1430 N N . THR B 1 4 ? -3.033 -13.148 -11.656 1 97.06 4 THR B N 1
ATOM 1431 C CA . THR B 1 4 ? -2.836 -12.484 -10.375 1 97.06 4 THR B CA 1
ATOM 1432 C C . THR B 1 4 ? -2.883 -13.492 -9.234 1 97.06 4 THR B C 1
ATOM 1434 O O . THR B 1 4 ? -2.018 -13.484 -8.352 1 97.06 4 THR B O 1
ATOM 1437 N N . ILE B 1 5 ? -3.816 -14.383 -9.273 1 98 5 ILE B N 1
ATOM 1438 C CA . ILE B 1 5 ? -3.941 -15.414 -8.25 1 98 5 ILE B CA 1
ATOM 1439 C C . ILE B 1 5 ? -2.707 -16.312 -8.266 1 98 5 ILE B C 1
ATOM 1441 O O . ILE B 1 5 ? -2.111 -16.578 -7.219 1 98 5 ILE B O 1
ATOM 1445 N N . ARG B 1 6 ? -2.324 -16.75 -9.375 1 97.94 6 ARG B N 1
ATOM 1446 C CA . ARG B 1 6 ? -1.204 -17.672 -9.492 1 97.94 6 ARG B CA 1
ATOM 1447 C C . ARG B 1 6 ? 0.089 -17.047 -8.992 1 97.94 6 ARG B C 1
ATOM 1449 O O . ARG B 1 6 ? 0.92 -17.719 -8.375 1 97.94 6 ARG B O 1
ATOM 1456 N N . PHE B 1 7 ? 0.247 -15.812 -9.266 1 98.44 7 PHE B N 1
ATOM 1457 C CA . PHE B 1 7 ? 1.446 -15.109 -8.82 1 98.44 7 PHE B CA 1
ATOM 1458 C C . PHE B 1 7 ? 1.409 -14.883 -7.312 1 98.44 7 PHE B C 1
ATOM 1460 O O . PHE B 1 7 ? 2.301 -15.328 -6.59 1 98.44 7 PHE B O 1
ATOM 1467 N N . TRP B 1 8 ? 0.389 -14.227 -6.793 1 98.56 8 TRP B N 1
ATOM 1468 C CA . TRP B 1 8 ? 0.384 -13.758 -5.414 1 98.56 8 TRP B CA 1
ATOM 1469 C C . TRP B 1 8 ? 0.034 -14.891 -4.453 1 98.56 8 TRP B C 1
ATOM 1471 O O . TRP B 1 8 ? 0.625 -15.008 -3.379 1 98.56 8 TRP B O 1
ATOM 1481 N N . ARG B 1 9 ? -0.896 -15.758 -4.809 1 98.56 9 ARG B N 1
ATOM 1482 C CA . ARG B 1 9 ? -1.246 -16.875 -3.928 1 98.56 9 ARG B CA 1
ATOM 1483 C C . ARG B 1 9 ? -0.219 -18 -4.027 1 98.56 9 ARG B C 1
ATOM 1485 O O . ARG B 1 9 ? 0.308 -18.453 -3.012 1 98.56 9 ARG B O 1
ATOM 1492 N N . ASP B 1 10 ? 0.102 -18.422 -5.199 1 98.38 10 ASP B N 1
ATOM 1493 C CA . ASP B 1 10 ? 0.865 -19.656 -5.367 1 98.38 10 ASP B CA 1
ATOM 1494 C C . ASP B 1 10 ? 2.367 -19.375 -5.352 1 98.38 10 ASP B C 1
ATOM 1496 O O . ASP B 1 10 ? 3.141 -20.141 -4.777 1 98.38 10 ASP B O 1
ATOM 1500 N N . LEU B 1 11 ? 2.814 -18.344 -5.988 1 98.31 11 LEU B N 1
ATOM 1501 C CA . LEU B 1 11 ? 4.242 -18.062 -6.055 1 98.31 11 LEU B CA 1
ATOM 1502 C C . LEU B 1 11 ? 4.707 -17.297 -4.82 1 98.31 11 LEU B C 1
ATOM 1504 O O . LEU B 1 11 ? 5.719 -17.656 -4.211 1 98.31 11 LEU B O 1
ATOM 1508 N N . MET B 1 12 ? 3.975 -16.281 -4.395 1 97.94 12 MET B N 1
ATOM 1509 C CA . MET B 1 12 ? 4.371 -15.445 -3.262 1 97.94 12 MET B CA 1
ATOM 1510 C C . MET B 1 12 ? 3.867 -16.031 -1.949 1 97.94 12 MET B C 1
ATOM 1512 O O . MET B 1 12 ? 4.316 -15.641 -0.872 1 97.94 12 MET B O 1
ATOM 1516 N N . GLY B 1 13 ? 2.857 -16.906 -2.078 1 97.5 13 GLY B N 1
ATOM 1517 C CA . GLY B 1 13 ? 2.424 -17.641 -0.897 1 97.5 13 GLY B CA 1
ATOM 1518 C C . GLY B 1 13 ? 1.389 -16.891 -0.079 1 97.5 13 GLY B C 1
ATOM 1519 O O . GLY B 1 13 ? 1.199 -17.172 1.104 1 97.5 13 GLY B O 1
ATOM 1520 N N . MET B 1 14 ? 0.706 -15.945 -0.646 1 98.25 14 MET B N 1
ATOM 1521 C CA . MET B 1 14 ? -0.307 -15.164 0.064 1 98.25 14 MET B CA 1
ATOM 1522 C C . MET B 1 14 ? -1.688 -15.789 -0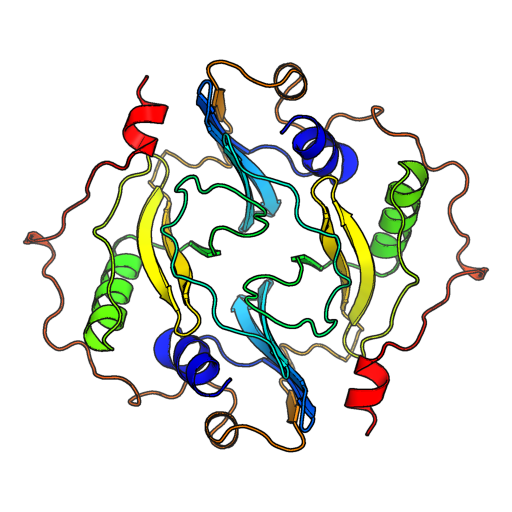.104 1 98.25 14 MET B C 1
ATOM 1524 O O . MET B 1 14 ? -2.289 -15.703 -1.176 1 98.25 14 MET B O 1
ATOM 1528 N N . ARG B 1 15 ? -2.174 -16.344 0.888 1 98 15 ARG B N 1
ATOM 1529 C CA . ARG B 1 15 ? -3.479 -16.984 0.765 1 98 15 ARG B CA 1
ATOM 1530 C C . ARG B 1 15 ? -4.57 -15.961 0.474 1 98 15 ARG B C 1
ATOM 1532 O O . ARG B 1 15 ? -4.449 -14.797 0.854 1 98 15 ARG B O 1
ATOM 1539 N N . LEU B 1 16 ? -5.566 -16.375 -0.205 1 98.25 16 LEU B N 1
ATOM 1540 C CA . LEU B 1 16 ? -6.773 -15.586 -0.404 1 98.25 16 LEU B CA 1
ATOM 1541 C C . LEU B 1 16 ? -7.664 -15.625 0.833 1 98.25 16 LEU B C 1
ATOM 1543 O O . LEU B 1 16 ? -7.98 -16.703 1.336 1 98.25 16 LEU B O 1
ATOM 1547 N N . ILE B 1 17 ? -8.148 -14.453 1.312 1 98 17 ILE B N 1
ATOM 1548 C CA . ILE B 1 17 ? -8.891 -14.438 2.566 1 98 17 ILE B CA 1
ATOM 1549 C C . ILE B 1 17 ? -10.297 -13.891 2.326 1 98 17 ILE B C 1
ATOM 1551 O O . ILE B 1 17 ? -11.18 -14.031 3.176 1 98 17 ILE B O 1
ATOM 1555 N N . HIS B 1 18 ? -10.484 -13.273 1.169 1 96.44 18 HIS B N 1
ATOM 1556 C CA . HIS B 1 18 ? -11.805 -12.742 0.833 1 96.44 18 HIS B CA 1
ATOM 1557 C C . HIS B 1 18 ? -11.914 -12.438 -0.659 1 96.44 18 HIS B C 1
ATOM 1559 O O . HIS B 1 18 ? -10.898 -12.203 -1.323 1 96.44 18 HIS B O 1
ATOM 1565 N N . GLY B 1 19 ? -13.078 -12.469 -1.163 1 95.31 19 GLY B N 1
ATOM 1566 C CA . GLY B 1 19 ? -13.32 -12.102 -2.551 1 95.31 19 GLY B CA 1
ATOM 1567 C C . GLY B 1 19 ? -14.797 -12.031 -2.898 1 95.31 19 GLY B C 1
ATOM 1568 O O . GLY B 1 19 ? -15.602 -12.789 -2.355 1 95.31 19 GLY B O 1
ATOM 1569 N N . TYR B 1 20 ? -15.039 -11.172 -3.787 1 92.56 20 TYR B N 1
ATOM 1570 C CA . TYR B 1 20 ? -16.359 -11.062 -4.402 1 92.56 20 TYR B CA 1
ATOM 1571 C C . TYR B 1 20 ? -16.234 -10.82 -5.906 1 92.56 20 TYR B C 1
ATOM 1573 O O . TYR B 1 20 ? -15.258 -10.234 -6.371 1 92.56 20 TYR B O 1
ATOM 1581 N N . GLY B 1 21 ? -17.266 -11.367 -6.602 1 92.56 21 GLY B N 1
ATOM 1582 C CA . GLY B 1 21 ? -17.234 -11.133 -8.039 1 92.56 21 GLY B CA 1
ATOM 1583 C C . GLY B 1 21 ? -18.547 -11.422 -8.719 1 92.56 21 GLY B C 1
ATOM 1584 O O . GLY B 1 21 ? -19.312 -12.289 -8.281 1 92.56 21 GLY B O 1
ATOM 1585 N N . GLU B 1 22 ? -18.734 -10.656 -9.719 1 88.44 22 GLU B N 1
ATOM 1586 C CA . GLU B 1 22 ? -19.781 -10.844 -10.719 1 88.44 22 GLU B CA 1
ATOM 1587 C C . GLU B 1 22 ? -19.203 -10.875 -12.125 1 88.44 22 GLU B C 1
ATOM 1589 O O . GLU B 1 22 ? -17.984 -10.906 -12.297 1 88.44 22 GLU B O 1
ATOM 1594 N N . VAL B 1 23 ? -20.016 -10.914 -13.148 1 82.62 23 VAL B N 1
ATOM 1595 C CA . VAL B 1 23 ? -19.578 -11.109 -14.523 1 82.62 23 VAL B CA 1
ATOM 1596 C C . VAL B 1 23 ? -18.625 -9.992 -14.93 1 82.62 23 VAL B C 1
ATOM 1598 O O . VAL B 1 23 ? -17.609 -10.242 -15.594 1 82.62 23 VAL B O 1
ATOM 1601 N N . ASP B 1 24 ? -18.766 -8.812 -14.477 1 85.56 24 ASP B N 1
ATOM 1602 C CA . ASP B 1 24 ? -17.984 -7.723 -15.047 1 85.56 24 ASP B CA 1
ATOM 1603 C C . ASP B 1 24 ? -17.156 -7.023 -13.969 1 85.56 24 ASP B C 1
ATOM 1605 O O . ASP B 1 24 ? -16.547 -5.977 -14.219 1 85.56 24 ASP B O 1
ATOM 1609 N N . PHE B 1 25 ? -17.125 -7.684 -12.805 1 91.06 25 PHE B N 1
ATOM 1610 C CA . PHE B 1 25 ? -16.406 -7.039 -11.711 1 91.06 25 PHE B CA 1
ATOM 1611 C C . PHE B 1 25 ? -16.031 -8.055 -10.641 1 91.06 25 PHE B C 1
ATOM 1613 O O . PHE B 1 25 ? -16.828 -8.922 -10.289 1 91.06 25 PHE B O 1
ATOM 1620 N N . ARG B 1 26 ? -14.82 -7.934 -10.133 1 94.44 26 ARG B N 1
ATOM 1621 C CA . ARG B 1 26 ? -14.453 -8.711 -8.953 1 94.44 26 ARG B CA 1
ATOM 1622 C C . ARG B 1 26 ? -13.359 -8.016 -8.156 1 94.44 26 ARG B C 1
ATOM 1624 O O . ARG B 1 26 ? -12.641 -7.172 -8.688 1 94.44 26 ARG B O 1
ATOM 1631 N N . GLN B 1 27 ? -13.289 -8.312 -6.898 1 96 27 GLN B N 1
ATOM 1632 C CA . GLN B 1 27 ? -12.242 -7.895 -5.973 1 96 27 GLN B CA 1
ATOM 1633 C C . GLN B 1 27 ? -11.789 -9.055 -5.09 1 96 27 GLN B C 1
ATOM 1635 O O . GLN B 1 27 ? -12.617 -9.734 -4.477 1 96 27 GLN B O 1
ATOM 1640 N N . TYR B 1 28 ? -10.523 -9.305 -5.082 1 97.31 28 TYR B N 1
ATOM 1641 C CA . TYR B 1 28 ? -9.953 -10.367 -4.27 1 97.31 28 TYR B CA 1
ATOM 1642 C C . TYR B 1 28 ? -8.922 -9.812 -3.285 1 97.31 28 TYR B C 1
ATOM 1644 O O . TYR B 1 28 ? -8.188 -8.883 -3.607 1 97.31 28 TYR B O 1
ATOM 1652 N N . PHE B 1 29 ? -8.852 -10.422 -2.084 1 98.31 29 PHE B N 1
ATOM 1653 C CA . PHE B 1 29 ? -7.957 -10 -1.015 1 98.31 29 PHE B CA 1
ATOM 1654 C C . PHE B 1 29 ? -6.93 -11.078 -0.707 1 98.31 29 PHE B C 1
ATOM 1656 O O . PHE B 1 29 ? -7.293 -12.219 -0.412 1 98.31 29 PHE B O 1
ATOM 1663 N N . PHE B 1 30 ? -5.664 -10.734 -0.725 1 98.69 30 PHE B N 1
ATOM 1664 C CA . PHE B 1 30 ? -4.539 -11.609 -0.432 1 98.69 30 PHE B CA 1
ATOM 1665 C C . PHE B 1 30 ? -3.893 -11.234 0.897 1 98.69 30 PHE B C 1
ATOM 1667 O O . PHE B 1 30 ? -3.564 -10.07 1.128 1 98.69 30 PHE B O 1
ATOM 1674 N N . GLU B 1 31 ? -3.662 -12.219 1.715 1 98.56 31 GLU B N 1
ATOM 1675 C CA . GLU B 1 31 ? -3.115 -11.969 3.047 1 98.56 31 GLU B CA 1
ATOM 1676 C C . GLU B 1 31 ? -1.603 -11.789 2.998 1 98.56 31 GLU B C 1
ATOM 1678 O O . GLU B 1 31 ? -0.878 -12.672 2.533 1 98.56 31 GLU B O 1
ATOM 1683 N N . ILE B 1 32 ? -1.134 -10.641 3.477 1 97.44 32 ILE B N 1
ATOM 1684 C CA . ILE B 1 32 ? 0.3 -10.406 3.602 1 97.44 32 ILE B CA 1
ATOM 1685 C C . ILE B 1 32 ? 0.791 -10.922 4.957 1 97.44 32 ILE B C 1
ATOM 1687 O O . ILE B 1 32 ? 1.762 -11.68 5.023 1 97.44 32 ILE B O 1
ATOM 1691 N N . ASP B 1 33 ? 0.124 -10.461 5.992 1 95.06 33 ASP B N 1
ATOM 1692 C CA . ASP B 1 33 ? 0.362 -10.883 7.367 1 95.06 33 ASP B CA 1
ATOM 1693 C C . ASP B 1 33 ? -0.891 -10.703 8.219 1 95.06 33 ASP B C 1
ATOM 1695 O O . ASP B 1 33 ? -2 -10.602 7.695 1 95.06 33 ASP B O 1
ATOM 1699 N N . GLU B 1 34 ? -0.788 -10.641 9.5 1 92.75 34 GLU B N 1
ATOM 1700 C CA . GLU B 1 34 ? -1.938 -10.625 10.398 1 92.75 34 GLU B CA 1
ATOM 1701 C C . GLU B 1 34 ? -2.672 -9.289 10.344 1 92.75 34 GLU B C 1
ATOM 1703 O O . GLU B 1 34 ? -3.818 -9.188 10.781 1 92.75 34 GLU B O 1
ATOM 1708 N N . GLN B 1 35 ? -2.004 -8.297 9.727 1 91.69 35 GLN B N 1
ATOM 1709 C CA . GLN B 1 35 ? -2.588 -6.961 9.844 1 91.69 35 GLN B CA 1
ATOM 1710 C C . GLN B 1 35 ? -2.777 -6.324 8.469 1 91.69 35 GLN B C 1
ATOM 1712 O O . GLN B 1 35 ? -3.4 -5.266 8.352 1 91.69 35 GLN B O 1
ATOM 1717 N N . SER B 1 36 ? -2.229 -6.938 7.457 1 96.25 36 SER B N 1
ATOM 1718 C CA . SER B 1 36 ? -2.223 -6.281 6.156 1 96.25 36 SER B CA 1
ATOM 1719 C C . SER B 1 36 ? -2.646 -7.238 5.051 1 96.25 36 SER B C 1
ATOM 1721 O O . SER B 1 36 ? -2.395 -8.445 5.133 1 96.25 36 SER B O 1
ATOM 1723 N N . CYS B 1 37 ? -3.275 -6.691 4.055 1 97.56 37 CYS B N 1
ATOM 1724 C CA . CYS B 1 37 ? -3.645 -7.453 2.869 1 97.56 37 CYS B CA 1
ATOM 1725 C C . CYS B 1 37 ? -3.535 -6.594 1.614 1 97.56 37 CYS B C 1
ATOM 1727 O O . CYS B 1 37 ? -3.4 -5.375 1.703 1 97.56 37 CYS B O 1
ATOM 1729 N N . LEU B 1 38 ? -3.41 -7.215 0.51 1 98.06 38 LEU B N 1
ATOM 1730 C CA . LEU B 1 38 ? -3.445 -6.637 -0.828 1 98.06 38 LEU B CA 1
ATOM 1731 C C . LEU B 1 38 ? -4.727 -7.031 -1.557 1 98.06 38 LEU B C 1
ATOM 1733 O O . LEU B 1 38 ? -5.113 -8.203 -1.552 1 98.06 38 LEU B O 1
ATOM 1737 N N . SER B 1 39 ? -5.387 -6.031 -2.088 1 97.75 39 SER B N 1
ATOM 1738 C CA . SER B 1 39 ? -6.594 -6.34 -2.848 1 97.75 39 SER B CA 1
ATOM 1739 C C . SER B 1 39 ? -6.449 -5.922 -4.305 1 97.75 39 SER B C 1
ATOM 1741 O O . SER B 1 39 ? -5.855 -4.883 -4.605 1 97.75 39 SER B O 1
ATOM 1743 N N . PHE B 1 40 ? -6.992 -6.719 -5.191 1 96.81 40 PHE B N 1
ATOM 1744 C CA . PHE B 1 40 ? -6.992 -6.422 -6.617 1 96.81 40 PHE B CA 1
ATOM 1745 C C . PHE B 1 40 ? -8.414 -6.383 -7.16 1 96.81 40 PHE B C 1
ATOM 1747 O O . PHE B 1 40 ? -9.219 -7.273 -6.879 1 96.81 40 PHE B O 1
ATOM 1754 N N . PHE B 1 41 ? -8.656 -5.355 -7.918 1 95.62 41 PHE B N 1
ATOM 1755 C CA . PHE B 1 41 ? -9.883 -5.27 -8.688 1 95.62 41 PHE B CA 1
ATOM 1756 C C . PHE B 1 41 ? -9.672 -5.762 -10.117 1 95.62 41 PHE B C 1
ATOM 1758 O O . PHE B 1 41 ? -8.594 -5.582 -10.688 1 95.62 41 PHE B O 1
ATOM 1765 N N . GLU B 1 42 ? -10.656 -6.352 -10.625 1 94.25 42 GLU B N 1
ATOM 1766 C CA . GLU B 1 42 ? -10.789 -6.578 -12.062 1 94.25 42 GLU B CA 1
ATOM 1767 C C . GLU B 1 42 ? -12.125 -6.059 -12.586 1 94.25 42 GLU B C 1
ATOM 1769 O O . GLU B 1 42 ? -13.18 -6.355 -12.016 1 94.25 42 GLU B O 1
ATOM 1774 N N . TRP B 1 43 ? -12.078 -5.258 -13.562 1 92.38 43 TRP B N 1
ATOM 1775 C CA . TRP B 1 43 ? -13.297 -4.781 -14.203 1 92.38 43 TRP B CA 1
ATOM 1776 C C . TRP B 1 43 ? -13.07 -4.543 -15.695 1 92.38 43 TRP B C 1
ATOM 1778 O O . TRP B 1 43 ? -11.93 -4.465 -16.156 1 92.38 43 TRP B O 1
ATOM 1788 N N . GLU B 1 44 ? -14.156 -4.488 -16.344 1 89.06 44 GLU B N 1
ATOM 1789 C CA . GLU B 1 44 ? -14.094 -4.273 -17.781 1 89.06 44 GLU B CA 1
ATOM 1790 C C . GLU B 1 44 ? -13.508 -2.906 -18.125 1 89.06 44 GLU B C 1
ATOM 1792 O O . GLU B 1 44 ? -13.867 -1.903 -17.5 1 89.06 44 GLU B O 1
ATOM 1797 N N . GLY B 1 45 ? -12.57 -2.875 -19.031 1 89.25 45 GLY B N 1
ATOM 1798 C CA . GLY B 1 45 ? -12.016 -1.612 -19.484 1 89.25 45 GLY B CA 1
ATOM 1799 C C . GLY B 1 45 ? -10.68 -1.278 -18.844 1 89.25 45 GLY B C 1
ATOM 1800 O O . GLY B 1 45 ? -9.953 -0.41 -19.344 1 89.25 45 GLY B O 1
ATOM 1801 N N . ALA B 1 46 ? -10.438 -1.928 -17.688 1 88.38 46 ALA B N 1
ATOM 1802 C CA . ALA B 1 46 ? -9.117 -1.725 -17.094 1 88.38 46 ALA B CA 1
ATOM 1803 C C . ALA B 1 46 ? -8.023 -2.314 -17.969 1 88.38 46 ALA B C 1
ATOM 1805 O O . ALA B 1 46 ? -8.172 -3.414 -18.516 1 88.38 46 ALA B O 1
ATOM 1806 N N . GLU B 1 47 ? -6.98 -1.553 -18.109 1 87.44 47 GLU B N 1
ATOM 1807 C CA . GLU B 1 47 ? -5.844 -1.983 -18.922 1 87.44 47 GLU B CA 1
ATOM 1808 C C . GLU B 1 47 ? -4.562 -2.029 -18.094 1 87.44 47 GLU B C 1
ATOM 1810 O O .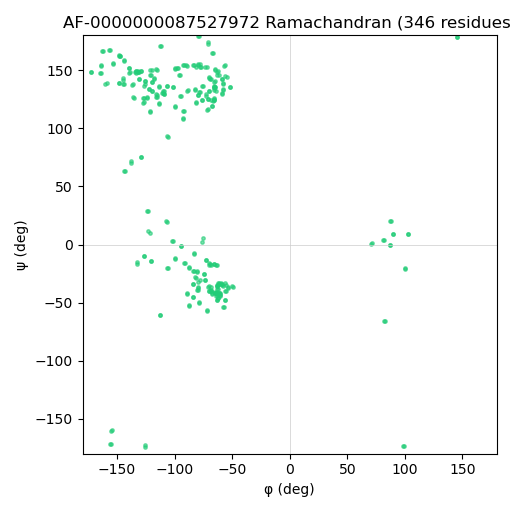 GLU B 1 47 ? -4.41 -1.274 -17.141 1 87.44 47 GLU B O 1
ATOM 1815 N N . PRO B 1 48 ? -3.668 -2.953 -18.5 1 83.75 48 PRO B N 1
ATOM 1816 C CA . PRO B 1 48 ? -2.367 -2.951 -17.828 1 83.75 48 PRO B CA 1
ATOM 1817 C C . PRO B 1 48 ? -1.597 -1.649 -18.047 1 83.75 48 PRO B C 1
ATOM 1819 O O . PRO B 1 48 ? -1.759 -0.992 -19.062 1 83.75 48 PRO B O 1
ATOM 1822 N N . VAL B 1 49 ? -0.831 -1.315 -17.078 1 84 49 VAL B N 1
ATOM 1823 C CA . VAL B 1 49 ? -0.006 -0.118 -17.203 1 84 49 VAL B CA 1
ATOM 1824 C C . VAL B 1 49 ? 1.344 -0.478 -17.812 1 84 49 VAL B C 1
ATOM 1826 O O . VAL B 1 49 ? 1.778 -1.63 -17.75 1 84 49 VAL B O 1
ATOM 1829 N N . ALA B 1 50 ? 1.944 0.493 -18.438 1 84.62 50 ALA B N 1
ATOM 1830 C CA . ALA B 1 50 ? 3.322 0.301 -18.891 1 84.62 50 ALA B CA 1
ATOM 1831 C C . ALA B 1 50 ? 4.266 0.139 -17.688 1 84.62 50 ALA B C 1
ATOM 1833 O O . ALA B 1 50 ? 4.141 0.852 -16.688 1 84.62 50 ALA B O 1
ATOM 1834 N N . LYS B 1 51 ? 5.109 -0.829 -17.844 1 87 51 LYS B N 1
ATOM 1835 C CA . LYS B 1 51 ? 6.09 -1.045 -16.797 1 87 51 LYS B CA 1
ATOM 1836 C C . LYS B 1 51 ? 6.957 0.194 -16.578 1 87 51 LYS B C 1
ATOM 1838 O O . LYS B 1 51 ? 7.383 0.83 -17.547 1 87 51 LYS B O 1
ATOM 1843 N N . LYS B 1 52 ? 7.043 0.559 -15.398 1 85.5 52 LYS B N 1
ATOM 1844 C CA . LYS B 1 52 ? 7.934 1.638 -14.984 1 85.5 52 LYS B CA 1
ATOM 1845 C C . LYS B 1 52 ? 8.859 1.183 -13.859 1 85.5 52 LYS B C 1
ATOM 1847 O O . LYS B 1 52 ? 8.43 0.511 -12.922 1 85.5 52 LYS B O 1
ATOM 1852 N N . LEU B 1 53 ? 10.062 1.587 -14 1 86.88 53 LEU B N 1
ATOM 1853 C CA . LEU B 1 53 ? 11.008 1.244 -12.945 1 86.88 53 LEU B CA 1
ATOM 1854 C C . LEU B 1 53 ? 10.695 2.01 -11.664 1 86.88 53 LEU B C 1
ATOM 1856 O O . LEU B 1 53 ? 10.367 3.197 -11.703 1 86.88 53 LEU B O 1
ATOM 1860 N N . HIS B 1 54 ? 10.867 1.36 -10.617 1 88.56 54 HIS B N 1
ATOM 1861 C CA . HIS B 1 54 ? 10.617 1.938 -9.305 1 88.56 54 HIS B CA 1
ATOM 1862 C C . HIS B 1 54 ? 11.469 3.184 -9.078 1 88.56 54 HIS B C 1
ATOM 1864 O O . HIS B 1 54 ? 12.641 3.217 -9.461 1 88.56 54 HIS B O 1
ATOM 1870 N N . GLY B 1 55 ? 10.812 4.137 -8.508 1 87.69 55 GLY B N 1
ATOM 1871 C CA . GLY B 1 55 ? 11.531 5.297 -7.992 1 87.69 55 GLY B CA 1
ATOM 1872 C C . GLY B 1 55 ? 12.07 6.199 -9.086 1 87.69 55 GLY B C 1
ATOM 1873 O O . GLY B 1 55 ? 12.789 7.16 -8.805 1 87.69 55 GLY B O 1
ATOM 1874 N N . GLN B 1 56 ? 11.797 5.816 -10.266 1 87.44 56 GLN B N 1
ATOM 1875 C CA . GLN B 1 56 ? 12.281 6.641 -11.367 1 87.44 56 GLN B CA 1
ATOM 1876 C C . GLN B 1 56 ? 11.266 7.723 -11.727 1 87.44 56 GLN B C 1
ATOM 1878 O O . GLN B 1 56 ? 10.078 7.438 -11.891 1 87.44 56 GLN B O 1
ATOM 1883 N N . PRO B 1 57 ? 11.82 8.93 -11.852 1 88.94 57 PRO B N 1
ATOM 1884 C CA . PRO B 1 57 ? 10.906 10.016 -12.234 1 88.94 57 PRO B CA 1
ATOM 1885 C C . PRO B 1 57 ? 10.211 9.75 -13.57 1 88.94 57 PRO B C 1
ATOM 1887 O O . PRO B 1 57 ? 10.797 9.133 -14.469 1 88.94 57 PRO B O 1
ATOM 1890 N N . SER B 1 58 ? 9 10.133 -13.617 1 86.19 58 SER B N 1
ATOM 1891 C CA . SER B 1 58 ? 8.203 10.07 -14.844 1 86.19 58 SER B CA 1
ATOM 1892 C C . SER B 1 58 ? 7.234 11.25 -14.93 1 86.19 58 SER B C 1
ATOM 1894 O O . SER B 1 58 ? 6.648 11.648 -13.922 1 86.19 58 SER B O 1
ATOM 1896 N N . SER B 1 59 ? 7.082 11.75 -16.125 1 88.25 59 SER B N 1
ATOM 1897 C CA . SER B 1 59 ? 6.215 12.914 -16.297 1 88.25 59 SER B CA 1
ATOM 1898 C C . SER B 1 59 ? 4.754 12.492 -16.422 1 88.25 59 SER B C 1
ATOM 1900 O O . SER B 1 59 ? 4.457 11.375 -16.844 1 88.25 59 SER B O 1
ATOM 1902 N N . GLY B 1 60 ? 3.889 13.516 -16.016 1 88.31 60 GLY B N 1
ATOM 1903 C CA . GLY B 1 60 ? 2.459 13.297 -16.156 1 88.31 60 GLY B CA 1
ATOM 1904 C C . GLY B 1 60 ? 1.788 12.883 -14.867 1 88.31 60 GLY B C 1
ATOM 1905 O O . GLY B 1 60 ? 2.379 12.992 -13.797 1 88.31 60 GLY B O 1
ATOM 1906 N N . PRO B 1 61 ? 0.537 12.539 -14.938 1 84.62 61 PRO B N 1
ATOM 1907 C CA . PRO B 1 61 ? -0.2 12.125 -13.742 1 84.62 61 PRO B CA 1
ATOM 1908 C C . PRO B 1 61 ? 0.321 10.82 -13.148 1 84.62 61 PRO B C 1
ATOM 1910 O O . PRO B 1 61 ? 0.439 9.812 -13.859 1 84.62 61 PRO B O 1
ATOM 1913 N N . ARG B 1 62 ? 0.668 10.906 -11.867 1 86.81 62 ARG B N 1
ATOM 1914 C CA . ARG B 1 62 ? 1.185 9.727 -11.18 1 86.81 62 ARG B CA 1
ATOM 1915 C C . ARG B 1 62 ? 0.578 9.602 -9.781 1 86.81 62 ARG B C 1
ATOM 1917 O O . ARG B 1 62 ? 0.47 10.586 -9.055 1 86.81 62 ARG B O 1
ATOM 1924 N N . VAL B 1 63 ? 0.228 8.367 -9.453 1 89.31 63 VAL B N 1
ATOM 1925 C CA . VAL B 1 63 ? -0.399 8.195 -8.148 1 89.31 63 VAL B CA 1
ATOM 1926 C C . VAL B 1 63 ? 0.247 7.02 -7.418 1 89.31 63 VAL B C 1
ATOM 1928 O O . VAL B 1 63 ? 0.093 6.875 -6.203 1 89.31 63 VAL B O 1
ATOM 1931 N N . PHE B 1 64 ? 0.952 6.266 -8.164 1 93.38 64 PHE B N 1
ATOM 1932 C CA . PHE B 1 64 ? 1.513 5.039 -7.609 1 93.38 64 PHE B CA 1
ATOM 1933 C C . PHE B 1 64 ? 2.885 4.75 -8.203 1 93.38 64 PHE B C 1
ATOM 1935 O O . PHE B 1 64 ? 3.09 4.914 -9.414 1 93.38 64 PHE B O 1
ATOM 1942 N N . ASP B 1 65 ? 3.801 4.336 -7.367 1 94.75 65 ASP B N 1
ATOM 1943 C CA . ASP B 1 65 ? 5.125 3.988 -7.875 1 94.75 65 ASP B CA 1
ATOM 1944 C C . ASP B 1 65 ? 5.387 2.49 -7.738 1 94.75 65 ASP B C 1
ATOM 1946 O O . ASP B 1 65 ? 5.625 1.804 -8.734 1 94.75 65 ASP B O 1
ATOM 1950 N N . HIS B 1 66 ? 5.355 1.978 -6.457 1 96.94 66 HIS B N 1
ATOM 1951 C CA . HIS B 1 66 ? 5.613 0.553 -6.289 1 96.94 66 HIS B CA 1
ATOM 1952 C C . HIS B 1 66 ? 5.137 0.065 -4.926 1 96.94 66 HIS B C 1
ATOM 1954 O O . HIS B 1 66 ? 4.781 0.872 -4.059 1 96.94 66 HIS B O 1
ATOM 1960 N N . LEU B 1 67 ? 5.066 -1.267 -4.777 1 9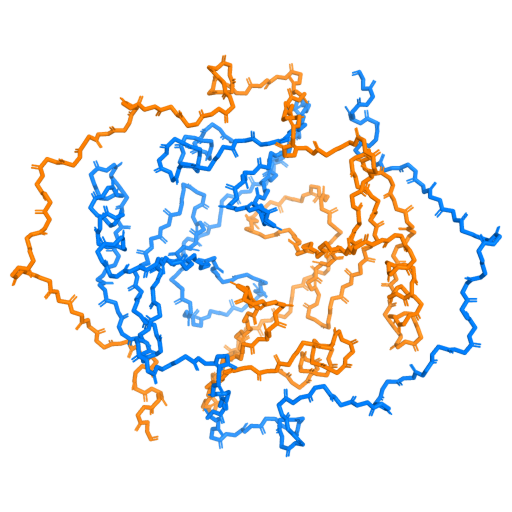7.44 67 LEU B N 1
ATOM 1961 C CA . LEU B 1 67 ? 4.887 -1.95 -3.502 1 97.44 67 LEU B CA 1
ATOM 1962 C C . LEU B 1 67 ? 6.211 -2.51 -2.996 1 97.44 67 LEU B C 1
ATOM 1964 O O . LEU B 1 67 ? 6.984 -3.086 -3.768 1 97.44 67 LEU B O 1
ATOM 1968 N N . ALA B 1 68 ? 6.441 -2.295 -1.722 1 98.19 68 ALA B N 1
ATOM 1969 C CA . ALA B 1 68 ? 7.645 -2.871 -1.125 1 98.19 68 ALA B CA 1
ATOM 1970 C C . ALA B 1 68 ? 7.289 -3.836 0.002 1 98.19 68 ALA B C 1
ATOM 1972 O O . ALA B 1 68 ? 6.48 -3.51 0.875 1 98.19 68 ALA B O 1
ATOM 1973 N N . PHE B 1 69 ? 7.883 -4.977 -0.022 1 98.31 69 PHE B N 1
ATOM 1974 C CA . PHE B 1 69 ? 7.695 -5.992 1.011 1 98.31 69 PHE B CA 1
ATOM 1975 C C . PHE B 1 69 ? 8.984 -6.215 1.791 1 98.31 69 PHE B C 1
ATOM 1977 O O . PHE B 1 69 ? 10.016 -6.57 1.212 1 98.31 69 PHE B O 1
ATOM 1984 N N . GLY B 1 70 ? 8.852 -5.988 3.074 1 97.62 70 GLY B N 1
ATOM 1985 C CA . GLY B 1 70 ? 9.992 -6.254 3.941 1 97.62 70 GLY B CA 1
ATOM 1986 C C . GLY B 1 70 ? 10.117 -7.719 4.324 1 97.62 70 GLY B C 1
ATOM 1987 O O . GLY B 1 70 ? 9.125 -8.359 4.68 1 97.62 70 GLY B O 1
ATOM 1988 N N . MET B 1 71 ? 11.344 -8.195 4.207 1 97.38 71 MET B N 1
ATOM 1989 C CA . MET B 1 71 ? 11.656 -9.555 4.625 1 97.38 71 MET B CA 1
ATOM 1990 C C . MET B 1 71 ? 12.586 -9.555 5.836 1 97.38 71 MET B C 1
ATOM 1992 O O . MET B 1 71 ? 13.125 -8.516 6.207 1 97.38 71 MET B O 1
ATOM 1996 N N . ASP B 1 72 ? 12.742 -10.773 6.387 1 96.56 72 ASP B N 1
ATOM 1997 C CA . ASP B 1 72 ? 13.422 -10.836 7.676 1 96.56 72 ASP B CA 1
ATOM 1998 C C . ASP B 1 72 ? 14.945 -10.828 7.496 1 96.56 72 ASP B C 1
ATOM 2000 O O . ASP B 1 72 ? 15.68 -10.508 8.43 1 96.56 72 ASP B O 1
ATOM 2004 N N . SER B 1 73 ? 15.453 -11.258 6.246 1 97.69 73 SER B N 1
ATOM 2005 C CA . SER B 1 73 ? 16.891 -11.406 6.098 1 97.69 73 SER B CA 1
ATOM 2006 C C . SER B 1 73 ? 17.312 -11.312 4.633 1 97.69 73 SER B C 1
ATOM 2008 O O . SER B 1 73 ? 16.469 -11.422 3.736 1 97.69 73 SER B O 1
ATOM 2010 N N . GLU B 1 74 ? 18.594 -11.172 4.473 1 97.88 74 GLU B N 1
ATOM 2011 C CA . GLU B 1 74 ? 19.172 -11.211 3.137 1 97.88 74 GLU B CA 1
ATOM 2012 C C . GLU B 1 74 ? 18.906 -12.555 2.465 1 97.88 74 GLU B C 1
ATOM 2014 O O . GLU B 1 74 ? 18.578 -12.609 1.279 1 97.88 74 GLU B O 1
ATOM 2019 N N . GLU B 1 75 ? 19.078 -13.656 3.205 1 98.06 75 GLU B N 1
ATOM 2020 C CA . GLU B 1 75 ? 18.875 -15 2.672 1 98.06 75 GLU B CA 1
ATOM 2021 C C . GLU B 1 75 ? 17.484 -15.156 2.088 1 98.06 75 GLU B C 1
ATOM 2023 O O . GLU B 1 75 ? 17.312 -15.758 1.025 1 98.06 75 GLU B O 1
ATOM 2028 N N . GLU B 1 76 ? 16.531 -14.586 2.779 1 98.25 76 GLU B N 1
ATOM 2029 C CA . GLU B 1 76 ? 15.156 -14.703 2.32 1 98.25 76 GLU B CA 1
ATOM 2030 C C . GLU B 1 76 ? 14.938 -13.938 1.015 1 98.25 76 GLU B C 1
ATOM 2032 O O . GLU B 1 76 ? 14.242 -14.422 0.118 1 98.25 76 GLU B O 1
ATOM 2037 N N . VAL B 1 77 ? 15.523 -12.75 0.945 1 98.62 77 VAL B N 1
ATOM 2038 C CA . VAL B 1 77 ? 15.375 -11.961 -0.273 1 98.62 77 VAL B CA 1
ATOM 2039 C C . VAL B 1 77 ? 16.047 -12.68 -1.441 1 98.62 77 VAL B C 1
ATOM 2041 O O . VAL B 1 77 ? 15.477 -12.766 -2.533 1 98.62 77 VAL B O 1
ATOM 2044 N N . ARG B 1 78 ? 17.188 -13.25 -1.26 1 98.5 78 ARG B N 1
ATOM 2045 C CA . ARG B 1 78 ? 17.906 -13.945 -2.318 1 98.5 78 ARG B CA 1
ATOM 2046 C C . ARG B 1 78 ? 17.188 -15.219 -2.734 1 98.5 78 ARG B C 1
ATOM 2048 O O . ARG B 1 78 ? 17.125 -15.547 -3.92 1 98.5 78 ARG B O 1
ATOM 2055 N N . ALA B 1 79 ? 16.641 -15.93 -1.762 1 98.12 79 ALA B N 1
ATOM 2056 C CA . ALA B 1 79 ? 15.844 -17.109 -2.08 1 98.12 79 ALA B CA 1
ATOM 2057 C C . ALA B 1 79 ? 14.625 -16.75 -2.922 1 98.12 79 ALA B C 1
ATOM 2059 O O . ALA B 1 79 ? 14.273 -17.469 -3.857 1 98.12 79 ALA B O 1
ATOM 2060 N N . LEU B 1 80 ? 14.031 -15.695 -2.557 1 98.25 80 LEU B N 1
ATOM 2061 C CA . LEU B 1 80 ? 12.867 -15.234 -3.307 1 98.25 80 LEU B CA 1
ATOM 2062 C C . LEU B 1 80 ? 13.258 -14.828 -4.723 1 98.25 80 LEU B C 1
ATOM 2064 O O . LEU B 1 80 ? 12.523 -15.094 -5.676 1 98.25 80 LEU B O 1
ATOM 2068 N N . LYS B 1 81 ? 14.367 -14.156 -4.875 1 98.38 81 LYS B N 1
ATOM 2069 C CA . LYS B 1 81 ? 14.875 -13.789 -6.195 1 98.38 81 LYS B CA 1
ATOM 2070 C C . LYS B 1 81 ? 15.055 -15.023 -7.074 1 98.38 81 LYS B C 1
ATOM 2072 O O . LYS B 1 81 ? 14.609 -15.047 -8.227 1 98.38 81 LYS B O 1
ATOM 2077 N N . ASP B 1 82 ? 15.672 -16.047 -6.547 1 98.62 82 ASP B N 1
ATOM 2078 C CA . ASP B 1 82 ? 15.867 -17.281 -7.289 1 98.62 82 ASP B CA 1
ATOM 2079 C C . ASP B 1 82 ? 14.531 -17.906 -7.691 1 98.62 82 ASP B C 1
ATOM 2081 O O . ASP B 1 82 ? 14.375 -18.391 -8.812 1 98.62 82 ASP B O 1
ATOM 2085 N N . LYS B 1 83 ? 13.625 -17.875 -6.781 1 98.25 83 LYS B N 1
ATOM 2086 C CA . LYS B 1 83 ? 12.297 -18.438 -7.023 1 98.25 83 LYS B CA 1
ATOM 2087 C C . LYS B 1 83 ? 11.594 -17.688 -8.156 1 98.25 83 LYS B C 1
ATOM 2089 O O . LYS B 1 83 ? 11.016 -18.312 -9.047 1 98.25 83 LYS B O 1
ATOM 2094 N N . LEU B 1 84 ? 11.641 -16.359 -8.109 1 98.5 84 LEU B N 1
ATOM 2095 C CA . LEU B 1 84 ? 11.016 -15.539 -9.141 1 98.5 84 LEU B CA 1
ATOM 2096 C C . LEU B 1 84 ? 11.664 -15.781 -10.5 1 98.5 84 LEU B C 1
ATOM 2098 O O . LEU B 1 84 ? 10.969 -15.938 -11.508 1 98.5 84 LEU B O 1
ATOM 2102 N N . GLU B 1 85 ? 12.914 -15.883 -10.531 1 98.19 85 GLU B N 1
ATOM 2103 C CA . GLU B 1 85 ? 13.625 -16.078 -11.789 1 98.19 85 GLU B CA 1
ATOM 2104 C C . GLU B 1 85 ? 13.359 -17.469 -12.359 1 98.19 85 GLU B C 1
ATOM 2106 O O . GLU B 1 85 ? 13.188 -17.625 -13.57 1 98.19 85 GLU B O 1
ATOM 2111 N N . ALA B 1 86 ? 13.32 -18.438 -11.547 1 98.25 86 ALA B N 1
ATOM 2112 C CA . ALA B 1 86 ? 12.969 -19.781 -12 1 98.25 86 ALA B CA 1
ATOM 2113 C C . ALA B 1 86 ? 11.578 -19.812 -12.625 1 98.25 86 ALA B C 1
ATOM 2115 O O . ALA B 1 86 ? 11.32 -20.562 -13.562 1 98.25 86 ALA B O 1
ATOM 2116 N N . ALA B 1 87 ? 10.734 -18.984 -12.094 1 98.12 87 ALA B N 1
ATOM 2117 C CA . ALA B 1 87 ? 9.352 -18.922 -12.555 1 98.12 87 ALA B CA 1
ATOM 2118 C C . ALA B 1 87 ? 9.227 -18.047 -13.797 1 98.12 87 ALA B C 1
ATOM 2120 O O . ALA B 1 87 ? 8.141 -17.906 -14.359 1 98.12 87 ALA B O 1
ATOM 2121 N N . GLY B 1 88 ? 10.312 -17.359 -14.172 1 97.38 88 GLY B N 1
ATOM 2122 C CA . GLY B 1 88 ? 10.32 -16.609 -15.414 1 97.38 88 GLY B CA 1
ATOM 2123 C C . GLY B 1 88 ? 10.148 -15.109 -15.203 1 97.38 88 GLY B C 1
ATOM 2124 O O . GLY B 1 88 ? 9.961 -14.367 -16.172 1 97.38 88 GLY B O 1
ATOM 2125 N N . PHE B 1 89 ? 10.195 -14.664 -13.992 1 97.62 89 PHE B N 1
ATOM 2126 C CA . PHE B 1 89 ? 10.117 -13.234 -13.711 1 97.62 89 PHE B CA 1
ATOM 2127 C C . PHE B 1 89 ? 11.508 -12.625 -13.578 1 97.62 89 PHE B C 1
ATOM 2129 O O . PHE B 1 89 ? 12.344 -13.141 -12.836 1 97.62 89 PHE B O 1
ATOM 2136 N N . ALA B 1 90 ? 11.727 -11.578 -14.32 1 97.25 90 ALA B N 1
ATOM 2137 C CA . ALA B 1 90 ? 13.008 -10.883 -14.234 1 97.25 90 ALA B CA 1
ATOM 2138 C C . ALA B 1 90 ? 13.141 -10.148 -12.906 1 97.25 90 ALA B C 1
ATOM 2140 O O . ALA B 1 90 ? 12.164 -9.602 -12.383 1 97.25 90 ALA B O 1
ATOM 2141 N N . CYS B 1 91 ? 14.375 -10.133 -12.359 1 97.5 91 CYS B N 1
ATOM 2142 C CA . CYS B 1 91 ? 14.688 -9.398 -11.141 1 97.5 91 CYS B CA 1
ATOM 2143 C C . CYS B 1 91 ? 15.906 -8.508 -11.328 1 97.5 91 CYS B C 1
ATOM 2145 O O . CYS B 1 91 ? 16.781 -8.82 -12.141 1 97.5 91 CYS B O 1
ATOM 2147 N N . SER B 1 92 ? 15.906 -7.477 -10.648 1 96.38 92 SER B N 1
ATOM 2148 C CA . SER B 1 92 ? 17.109 -6.641 -10.602 1 96.38 92 SER B CA 1
ATOM 2149 C C . SER B 1 92 ? 18.219 -7.316 -9.812 1 96.38 92 SER B C 1
ATOM 2151 O O . SER B 1 92 ? 18 -8.359 -9.188 1 96.38 92 SER B O 1
ATOM 2153 N N . ASP B 1 93 ? 19.375 -6.629 -9.891 1 95.31 93 ASP B N 1
ATOM 2154 C CA . ASP B 1 93 ? 20.391 -6.938 -8.898 1 95.31 93 ASP B CA 1
ATOM 2155 C C . ASP B 1 93 ? 19.953 -6.52 -7.496 1 95.31 93 ASP B C 1
ATOM 2157 O O . ASP B 1 93 ? 18.938 -5.832 -7.34 1 95.31 93 ASP B O 1
ATOM 2161 N N . MET B 1 94 ? 20.688 -7.055 -6.5 1 96.88 94 MET B N 1
ATOM 2162 C CA . MET B 1 94 ? 20.5 -6.52 -5.152 1 96.88 94 MET B CA 1
ATOM 2163 C C . MET B 1 94 ? 21.078 -5.113 -5.043 1 96.88 94 MET B C 1
ATOM 2165 O O . MET B 1 94 ? 22.266 -4.906 -5.324 1 96.88 94 MET B O 1
ATOM 2169 N N . ILE B 1 95 ? 20.25 -4.191 -4.617 1 95.56 95 ILE B N 1
ATOM 2170 C CA . ILE B 1 95 ? 20.641 -2.785 -4.594 1 95.56 95 ILE B CA 1
ATOM 2171 C C . ILE B 1 95 ? 20.734 -2.297 -3.148 1 95.56 95 ILE B C 1
ATOM 2173 O O . ILE B 1 95 ? 19.828 -2.551 -2.348 1 95.56 95 ILE B O 1
ATOM 2177 N N . ASP B 1 96 ? 21.734 -1.585 -2.848 1 95.75 96 ASP B N 1
ATOM 2178 C CA . ASP B 1 96 ? 21.938 -0.986 -1.533 1 95.75 96 ASP B CA 1
ATOM 2179 C C . ASP B 1 96 ? 21.375 0.428 -1.477 1 95.75 96 ASP B C 1
ATOM 2181 O O . ASP B 1 96 ? 21.875 1.337 -2.133 1 95.75 96 ASP B O 1
ATOM 2185 N N . HIS B 1 97 ? 20.344 0.562 -0.615 1 92.69 97 HIS B N 1
ATOM 2186 C CA . HIS B 1 97 ? 19.75 1.879 -0.391 1 92.69 97 HIS B CA 1
ATOM 2187 C C . HIS B 1 97 ? 20.141 2.43 0.977 1 92.69 97 HIS B C 1
ATOM 2189 O O . HIS B 1 97 ? 19.422 3.252 1.548 1 92.69 97 HIS B O 1
ATOM 2195 N N . ASP B 1 98 ? 21.203 1.93 1.593 1 91.94 98 ASP B N 1
ATOM 2196 C CA . ASP B 1 98 ? 21.734 2.303 2.895 1 91.94 98 ASP B CA 1
ATOM 2197 C C . ASP B 1 98 ? 21 1.602 4.023 1 91.94 98 ASP B C 1
ATOM 2199 O O . ASP B 1 98 ? 21.469 0.604 4.57 1 91.94 98 ASP B O 1
ATOM 2203 N N . PHE B 1 99 ? 19.75 1.888 4.211 1 94.31 99 PHE B N 1
ATOM 2204 C CA . PHE B 1 99 ? 19.062 1.324 5.359 1 94.31 99 PHE B CA 1
ATOM 2205 C C . PHE B 1 99 ? 18.391 0.004 4.992 1 94.31 99 PHE B C 1
ATOM 2207 O O . PHE B 1 99 ? 17.984 -0.76 5.871 1 94.31 99 PHE B O 1
ATOM 2214 N N . ILE B 1 100 ? 18.266 -0.219 3.609 1 96.25 100 ILE B N 1
ATOM 2215 C CA . ILE B 1 100 ? 17.734 -1.489 3.123 1 96.25 100 ILE B CA 1
ATOM 2216 C C . ILE B 1 100 ? 18.531 -1.939 1.896 1 96.25 100 ILE B C 1
ATOM 2218 O O . ILE B 1 100 ? 19.078 -1.111 1.167 1 96.25 100 ILE B O 1
ATOM 2222 N N . HIS B 1 101 ? 18.578 -3.225 1.703 1 97.25 101 HIS B N 1
ATOM 2223 C CA . HIS B 1 101 ? 18.938 -3.824 0.426 1 97.25 101 HIS B CA 1
ATOM 2224 C C . HIS B 1 101 ? 17.719 -4.41 -0.28 1 97.25 101 HIS B C 1
ATOM 2226 O O . HIS B 1 101 ? 16.891 -5.066 0.35 1 97.25 101 HIS B O 1
ATOM 2232 N N . SER B 1 102 ? 17.672 -4.133 -1.59 1 97.56 102 SER B N 1
ATOM 2233 C CA . SER B 1 102 ? 16.406 -4.398 -2.277 1 97.56 102 SER B CA 1
ATOM 2234 C C . SER B 1 102 ? 16.641 -5.141 -3.588 1 97.56 102 SER B C 1
ATOM 2236 O O . SER B 1 102 ? 17.672 -4.953 -4.242 1 97.56 102 SER B O 1
ATOM 2238 N N . VAL B 1 103 ? 15.688 -5.941 -3.955 1 97.56 103 VAL B N 1
ATOM 2239 C CA . VAL B 1 103 ? 15.516 -6.516 -5.285 1 97.56 103 VAL B CA 1
ATOM 2240 C C . VAL B 1 103 ? 14.172 -6.078 -5.863 1 97.56 103 VAL B C 1
ATOM 2242 O O . VAL B 1 103 ? 13.164 -6.047 -5.156 1 97.56 103 VAL B O 1
ATOM 2245 N N . TYR B 1 104 ? 14.18 -5.777 -7.129 1 97.62 104 TYR B N 1
ATOM 2246 C CA . TYR B 1 104 ? 12.969 -5.309 -7.785 1 97.62 104 TYR B CA 1
ATOM 2247 C C . TYR B 1 104 ? 12.508 -6.297 -8.852 1 97.62 104 TYR B C 1
ATOM 2249 O O . TYR B 1 104 ? 13.328 -6.977 -9.469 1 97.62 104 TYR B O 1
ATOM 2257 N N . SER B 1 105 ? 11.281 -6.363 -9.094 1 97.62 105 SER B N 1
ATOM 2258 C CA . SER B 1 105 ? 10.617 -7.145 -10.133 1 97.62 105 SER B CA 1
ATOM 2259 C C . SER B 1 105 ? 9.273 -6.539 -10.5 1 97.62 105 SER B C 1
ATOM 2261 O O . SER B 1 105 ? 8.992 -5.387 -10.172 1 97.62 105 SER B O 1
ATOM 2263 N N . PHE B 1 106 ? 8.508 -7.219 -11.281 1 96.75 106 PHE B N 1
ATOM 2264 C CA . PHE B 1 106 ? 7.145 -6.84 -11.648 1 96.75 106 PHE B CA 1
ATOM 2265 C C . PHE B 1 106 ? 6.188 -8.008 -11.469 1 96.75 106 PHE B C 1
ATOM 2267 O O . PHE B 1 106 ? 6.551 -9.164 -11.719 1 96.75 106 PHE B O 1
ATOM 2274 N N . ASP B 1 107 ? 5 -7.668 -11.023 1 96.31 107 ASP B N 1
ATOM 2275 C CA . ASP B 1 107 ? 3.984 -8.711 -11.055 1 96.31 107 ASP B CA 1
ATOM 2276 C C . ASP B 1 107 ? 3.406 -8.867 -12.461 1 96.31 107 ASP B C 1
ATOM 2278 O O . ASP B 1 107 ? 3.797 -8.148 -13.383 1 96.31 107 ASP B O 1
ATOM 2282 N N . PRO B 1 108 ? 2.484 -9.75 -12.711 1 94.5 108 PRO B N 1
ATOM 2283 C CA . PRO B 1 108 ? 1.961 -10 -14.055 1 94.5 108 PRO B CA 1
ATOM 2284 C C . PRO B 1 108 ? 1.203 -8.805 -14.625 1 94.5 108 PRO B C 1
ATOM 2286 O O . PRO B 1 108 ? 0.942 -8.75 -15.828 1 94.5 108 PRO B O 1
ATOM 2289 N N . ASN B 1 109 ? 0.795 -7.855 -13.805 1 93.12 109 ASN B N 1
ATOM 2290 C CA . ASN B 1 109 ? 0.022 -6.691 -14.234 1 93.12 109 ASN B CA 1
ATOM 2291 C C . ASN B 1 109 ? 0.923 -5.496 -14.523 1 93.12 109 ASN B C 1
ATOM 2293 O O . ASN B 1 109 ? 0.436 -4.414 -14.852 1 93.12 109 ASN B O 1
ATOM 2297 N N . GLY B 1 110 ? 2.193 -5.707 -14.32 1 92.81 110 GLY B N 1
ATOM 2298 C CA . GLY B 1 110 ? 3.125 -4.617 -14.57 1 92.81 110 GLY B CA 1
ATOM 2299 C C . GLY B 1 110 ? 3.359 -3.748 -13.344 1 92.81 110 GLY B C 1
ATOM 2300 O O . GLY B 1 110 ? 3.932 -2.66 -13.453 1 92.81 110 GLY B O 1
ATOM 2301 N N . ILE B 1 111 ? 2.895 -4.133 -12.25 1 94.44 111 ILE B N 1
ATOM 2302 C CA . ILE B 1 111 ? 3.113 -3.408 -11.008 1 94.44 111 ILE B CA 1
ATOM 2303 C C . ILE B 1 111 ? 4.539 -3.652 -10.508 1 94.44 111 ILE B C 1
ATOM 2305 O O . ILE B 1 111 ? 4.941 -4.801 -10.297 1 94.44 111 ILE B O 1
ATOM 2309 N N . ALA B 1 112 ? 5.258 -2.59 -10.305 1 95.94 112 ALA B N 1
ATOM 2310 C CA . ALA B 1 112 ? 6.613 -2.711 -9.773 1 95.94 112 ALA B CA 1
ATOM 2311 C C . ALA B 1 112 ? 6.598 -3.152 -8.312 1 95.94 112 ALA B C 1
ATOM 2313 O O . ALA B 1 112 ? 5.84 -2.611 -7.504 1 95.94 112 ALA B O 1
ATOM 2314 N N . ILE B 1 113 ? 7.418 -4.16 -7.996 1 97.75 113 ILE B N 1
ATOM 2315 C CA . ILE B 1 113 ? 7.488 -4.684 -6.637 1 97.75 113 ILE B CA 1
ATOM 2316 C C . ILE B 1 113 ? 8.938 -4.66 -6.152 1 97.75 113 ILE B C 1
ATOM 2318 O O . ILE B 1 113 ? 9.867 -4.887 -6.934 1 97.75 113 ILE B O 1
ATOM 2322 N N . GLU B 1 114 ? 9.047 -4.301 -4.898 1 98.38 114 GLU B N 1
ATOM 2323 C CA . GLU B 1 114 ? 10.32 -4.312 -4.184 1 98.38 114 GLU B CA 1
ATOM 2324 C C . GLU B 1 114 ? 10.297 -5.316 -3.033 1 98.38 114 GLU B C 1
ATOM 2326 O O . GLU B 1 114 ? 9.344 -5.352 -2.252 1 98.38 114 GLU B O 1
ATOM 2331 N N . PHE B 1 115 ? 11.305 -6.172 -2.975 1 98.38 115 PHE B N 1
ATOM 2332 C CA . PHE B 1 115 ? 11.578 -7.004 -1.81 1 98.38 115 PHE B CA 1
ATOM 2333 C C . PHE B 1 115 ? 12.867 -6.562 -1.121 1 98.38 115 PHE B C 1
ATOM 2335 O O . PHE B 1 115 ? 13.906 -6.418 -1.769 1 98.38 115 PHE B O 1
ATOM 2342 N N . CYS B 1 116 ? 12.742 -6.395 0.206 1 98.19 116 CYS B N 1
ATOM 2343 C CA . CYS B 1 116 ? 13.898 -5.805 0.857 1 98.19 116 CYS B CA 1
ATOM 2344 C C . CYS B 1 116 ? 14.055 -6.328 2.279 1 98.19 116 CYS B C 1
ATOM 2346 O O . CYS B 1 116 ? 13.148 -6.977 2.809 1 98.19 116 CYS B O 1
ATOM 2348 N N . TYR B 1 117 ? 15.219 -6.148 2.814 1 98 117 TYR B N 1
ATOM 2349 C CA . TYR B 1 117 ? 15.492 -6.348 4.234 1 98 117 TYR B CA 1
ATOM 2350 C C . TYR B 1 117 ? 16.25 -5.16 4.816 1 98 117 TYR B C 1
ATOM 2352 O O . TYR B 1 117 ? 16.984 -4.48 4.105 1 98 117 TYR B O 1
ATOM 2360 N N . GLU B 1 118 ? 15.992 -4.922 6.062 1 96.38 118 GLU B N 1
ATOM 2361 C CA . GLU B 1 118 ? 16.641 -3.805 6.754 1 96.38 118 GLU B CA 1
ATOM 2362 C C . GLU B 1 118 ? 18.094 -4.129 7.09 1 96.38 118 GLU B C 1
ATOM 2364 O O . GLU B 1 118 ? 18.391 -5.223 7.57 1 96.38 118 GLU B O 1
ATOM 2369 N N . VAL B 1 119 ? 18.922 -3.158 6.848 1 95.38 119 VAL B N 1
ATOM 2370 C CA . VAL B 1 119 ? 20.328 -3.307 7.195 1 95.38 119 VAL B CA 1
ATOM 2371 C C . VAL B 1 119 ? 20.516 -3.064 8.688 1 95.38 119 VAL B C 1
ATOM 2373 O O . VAL B 1 119 ? 20.094 -2.033 9.219 1 95.38 119 VAL B O 1
ATOM 2376 N N . LYS B 1 120 ? 21.188 -4.039 9.328 1 94.44 120 LYS B N 1
ATOM 2377 C CA . LYS B 1 120 ? 21.406 -3.938 10.773 1 94.44 120 LYS B CA 1
ATOM 2378 C C . LYS B 1 120 ? 22.156 -2.654 11.125 1 94.44 120 LYS B C 1
ATOM 2380 O O . LYS B 1 120 ? 23.141 -2.311 10.477 1 94.44 120 LYS B O 1
ATOM 2385 N N . GLY B 1 121 ? 21.641 -1.982 12.117 1 94.38 121 GLY B N 1
ATOM 2386 C CA . GLY B 1 121 ? 22.281 -0.763 12.586 1 94.38 121 GLY B CA 1
ATOM 2387 C C . GLY B 1 121 ? 21.828 0.474 11.836 1 94.38 121 GLY B C 1
ATOM 2388 O O . GLY B 1 121 ? 22.25 1.588 12.148 1 94.38 121 GLY B O 1
ATOM 2389 N N . ARG B 1 122 ? 20.938 0.325 10.859 1 93.19 122 ARG B N 1
ATOM 2390 C CA . ARG B 1 122 ? 20.469 1.442 10.047 1 93.19 122 ARG B CA 1
ATOM 2391 C C . ARG B 1 122 ? 18.953 1.576 10.109 1 93.19 122 ARG B C 1
ATOM 2393 O O . ARG B 1 122 ? 18.312 2.018 9.148 1 93.19 122 ARG B O 1
ATOM 2400 N N . GLU B 1 123 ? 18.422 1.148 11.25 1 93.19 123 GLU B N 1
ATOM 2401 C CA . GLU B 1 123 ? 16.969 1.135 11.414 1 93.19 123 GLU B CA 1
ATOM 2402 C C . GLU B 1 123 ? 16.406 2.553 11.453 1 93.19 123 GLU B C 1
ATOM 2404 O O . GLU B 1 123 ? 16.656 3.295 12.406 1 93.19 123 GLU B O 1
ATOM 2409 N N . ILE B 1 124 ? 15.578 2.865 10.562 1 94.38 124 ILE B N 1
ATOM 2410 C CA . ILE B 1 124 ? 15.125 4.242 10.383 1 94.38 124 ILE B CA 1
ATOM 2411 C C . ILE B 1 124 ? 14.039 4.562 11.406 1 94.38 124 ILE B C 1
ATOM 2413 O O . ILE B 1 124 ? 13.812 5.727 11.742 1 94.38 124 ILE B O 1
ATOM 2417 N N . ARG B 1 125 ? 13.344 3.582 11.93 1 95.88 125 ARG B N 1
ATOM 2418 C CA . ARG B 1 125 ? 12.312 3.822 12.938 1 95.88 125 ARG B CA 1
ATOM 2419 C C . ARG B 1 125 ? 12.938 4.172 14.289 1 95.88 125 ARG B C 1
ATOM 2421 O O . ARG B 1 125 ? 12.359 4.941 15.062 1 95.88 125 ARG B O 1
ATOM 2428 N N . ARG B 1 126 ? 14.094 3.643 14.531 1 94.94 126 ARG B N 1
ATOM 2429 C CA . ARG B 1 126 ? 14.797 3.887 15.789 1 94.94 126 ARG B CA 1
ATOM 2430 C C . ARG B 1 126 ? 15.578 5.191 15.734 1 94.94 126 ARG B C 1
ATOM 2432 O O . ARG B 1 126 ? 15.734 5.871 16.75 1 94.94 126 ARG B O 1
ATOM 2439 N N . ASN B 1 127 ? 16.078 5.496 14.562 1 94.06 127 ASN B N 1
ATOM 2440 C CA . ASN B 1 127 ? 16.859 6.711 14.344 1 94.06 127 ASN B CA 1
ATOM 2441 C C . ASN B 1 127 ? 16.344 7.504 13.148 1 94.06 127 ASN B C 1
ATOM 2443 O O . ASN B 1 127 ? 17.031 7.594 12.117 1 94.06 127 ASN B O 1
ATOM 2447 N N . PRO B 1 128 ? 15.234 8.156 13.367 1 95.88 128 PRO B N 1
ATOM 2448 C CA . PRO B 1 128 ? 14.656 8.883 12.242 1 95.88 128 PRO B CA 1
ATOM 2449 C C . PRO B 1 128 ? 15.523 10.047 11.773 1 95.88 128 PRO B C 1
ATOM 2451 O O . PRO B 1 128 ? 16.109 10.758 12.602 1 95.88 128 PRO B O 1
ATOM 2454 N N . VAL B 1 129 ? 15.656 10.109 10.453 1 92.81 129 VAL B N 1
ATOM 2455 C CA . VAL B 1 129 ? 16.484 11.164 9.883 1 92.81 129 VAL B CA 1
ATOM 2456 C C . VAL B 1 129 ? 15.938 11.578 8.523 1 92.81 129 VAL B C 1
ATOM 2458 O O . VAL B 1 129 ? 15.484 10.734 7.746 1 92.81 129 VAL B O 1
ATOM 2461 N N . VAL B 1 130 ? 15.93 12.867 8.25 1 93.69 130 VAL B N 1
ATOM 2462 C CA . VAL B 1 130 ? 15.625 13.406 6.934 1 93.69 130 VAL B CA 1
ATOM 2463 C C . VAL B 1 130 ? 16.812 14.234 6.438 1 93.69 130 VAL B C 1
ATOM 2465 O O . VAL B 1 130 ? 17.172 15.242 7.055 1 93.69 130 VAL B O 1
ATOM 2468 N N . ASN B 1 131 ? 17.406 13.758 5.395 1 93.25 131 ASN B N 1
ATOM 2469 C CA . ASN B 1 131 ? 18.5 14.469 4.727 1 93.25 131 ASN B CA 1
ATOM 2470 C C . ASN B 1 131 ? 18.047 15.07 3.402 1 93.25 131 ASN B C 1
ATOM 2472 O O . ASN B 1 131 ? 18.016 14.383 2.379 1 93.25 131 ASN B O 1
ATOM 2476 N N . ASP B 1 132 ? 17.641 16.266 3.434 1 94 132 ASP B N 1
ATOM 2477 C CA . ASP B 1 132 ? 17.156 17 2.268 1 94 132 ASP B CA 1
ATOM 2478 C C . ASP B 1 132 ? 17.875 18.328 2.104 1 94 132 ASP B C 1
ATOM 2480 O O . ASP B 1 132 ? 17.891 19.156 3.02 1 94 132 ASP B O 1
ATOM 2484 N N . SER B 1 133 ? 18.531 18.547 0.948 1 93.38 133 SER B N 1
ATOM 2485 C CA . SER B 1 133 ? 19.344 19.75 0.713 1 93.38 133 SER B CA 1
ATOM 2486 C C . SER B 1 133 ? 18.453 20.984 0.584 1 93.38 133 SER B C 1
ATOM 2488 O O . SER B 1 133 ? 18.953 22.109 0.679 1 93.38 133 SER B O 1
ATOM 2490 N N . ASN B 1 134 ? 17.188 20.859 0.375 1 92.88 134 ASN B N 1
ATOM 2491 C CA . ASN B 1 134 ? 16.203 21.922 0.271 1 92.88 134 ASN B CA 1
ATOM 2492 C C . ASN B 1 134 ? 14.859 21.516 0.889 1 92.88 134 ASN B C 1
ATOM 2494 O O . ASN B 1 134 ? 13.852 21.438 0.193 1 92.88 134 ASN B O 1
ATOM 2498 N N . PRO B 1 135 ? 14.844 21.266 2.172 1 94.44 135 PRO B N 1
ATOM 2499 C CA . PRO B 1 135 ? 13.648 20.719 2.824 1 94.44 135 PRO B CA 1
ATOM 2500 C C . PRO B 1 135 ? 12.469 21.688 2.799 1 94.44 135 PRO B C 1
ATOM 2502 O O . PRO B 1 135 ? 12.664 22.906 2.922 1 94.44 135 PRO B O 1
ATOM 2505 N N . PRO B 1 136 ? 11.258 21.234 2.58 1 94.88 136 PRO B N 1
ATOM 2506 C CA . PRO B 1 136 ? 10.086 22.094 2.781 1 94.88 136 PRO B CA 1
ATOM 2507 C C . PRO B 1 136 ? 10.008 22.672 4.195 1 94.88 136 PRO B C 1
ATOM 2509 O O . PRO B 1 136 ? 10.508 22.047 5.145 1 94.88 136 PRO B O 1
ATOM 2512 N N . PRO B 1 137 ? 9.391 23.75 4.363 1 95.56 137 PRO B N 1
ATOM 2513 C CA . PRO B 1 137 ? 9.32 24.406 5.664 1 95.56 137 PRO B CA 1
ATOM 2514 C C . PRO B 1 137 ? 8.742 23.516 6.758 1 95.56 137 PRO B C 1
ATOM 2516 O O . PRO B 1 137 ? 9.195 23.562 7.902 1 95.56 137 PRO B O 1
ATOM 2519 N N . ALA B 1 138 ? 7.855 22.672 6.449 1 95.06 138 ALA B N 1
ATOM 2520 C CA . ALA B 1 138 ? 7.191 21.844 7.453 1 95.06 138 ALA B CA 1
ATOM 2521 C C . ALA B 1 138 ? 8.195 20.938 8.164 1 95.06 138 ALA B C 1
ATOM 2523 O O . ALA B 1 138 ? 8.031 20.625 9.344 1 95.06 138 ALA B O 1
ATOM 2524 N N . ILE B 1 139 ? 9.219 20.516 7.434 1 93.62 139 ILE B N 1
ATOM 2525 C CA . ILE B 1 139 ? 10.172 19.562 8 1 93.62 139 ILE B CA 1
ATOM 2526 C C . ILE B 1 139 ? 11.078 20.281 9.008 1 93.62 139 ILE B C 1
ATOM 2528 O O . ILE B 1 139 ? 11.578 19.656 9.945 1 93.62 139 ILE B O 1
ATOM 2532 N N . LEU B 1 140 ? 11.227 21.562 8.828 1 93.38 140 LEU B N 1
ATOM 2533 C CA . LEU B 1 140 ? 12.117 22.328 9.688 1 93.38 140 LEU B CA 1
ATOM 2534 C C . LEU B 1 140 ? 11.562 22.438 11.102 1 93.38 140 LEU B C 1
ATOM 2536 O O . LEU B 1 140 ? 12.305 22.703 12.055 1 93.38 140 LEU B O 1
ATOM 2540 N N . VAL B 1 141 ? 10.328 22.172 11.266 1 94.19 141 VAL B N 1
ATOM 2541 C CA . VAL B 1 141 ? 9.68 22.234 12.57 1 94.19 141 VAL B CA 1
ATOM 2542 C C . VAL B 1 141 ? 9.938 20.938 13.344 1 94.19 141 VAL B C 1
ATOM 2544 O O . VAL B 1 141 ? 9.938 20.938 14.578 1 94.19 141 VAL B O 1
ATOM 2547 N N . GLY B 1 142 ? 10.141 19.781 12.602 1 96.19 142 GLY B N 1
ATOM 2548 C CA . GLY B 1 142 ? 10.43 18.5 13.227 1 96.19 142 GLY B CA 1
ATOM 2549 C C . GLY B 1 142 ? 9.82 17.328 12.484 1 96.19 142 GLY B C 1
ATOM 2550 O O . GLY B 1 142 ? 9.055 17.516 11.539 1 96.19 142 GLY B O 1
ATOM 2551 N N . LEU B 1 143 ? 10.102 16.172 13.031 1 97.94 143 LEU B N 1
ATOM 2552 C CA . LEU B 1 143 ? 9.703 14.938 12.352 1 97.94 143 LEU B CA 1
ATOM 2553 C C . LEU B 1 143 ? 8.43 14.367 12.961 1 97.94 143 LEU B C 1
ATOM 2555 O O . LEU B 1 143 ? 7.785 13.5 12.367 1 97.94 143 LEU B O 1
ATOM 2559 N N . GLU B 1 144 ? 8.055 14.898 14.133 1 97.94 144 GLU B N 1
ATOM 2560 C CA . GLU B 1 144 ? 6.887 14.414 14.867 1 97.94 144 GLU B CA 1
ATOM 2561 C C . GLU B 1 144 ? 5.633 15.203 14.492 1 97.94 144 GLU B C 1
ATOM 2563 O O . GLU B 1 144 ? 5.723 16.344 14.039 1 97.94 144 GLU B O 1
ATOM 2568 N N . PRO B 1 145 ? 4.445 14.562 14.664 1 97.81 145 PRO B N 1
ATOM 2569 C CA . PRO B 1 145 ? 3.207 15.305 14.422 1 97.81 145 PRO B CA 1
ATOM 2570 C C . PRO B 1 145 ? 3.152 16.625 15.188 1 97.81 145 PRO B C 1
ATOM 2572 O O . PRO B 1 145 ? 3.537 16.688 16.359 1 97.81 145 PRO B O 1
ATOM 2575 N N . GLN B 1 146 ? 2.725 17.625 14.484 1 96.44 146 GLN B N 1
ATOM 2576 C CA . GLN B 1 146 ? 2.596 18.953 15.078 1 96.44 146 GLN B CA 1
ATOM 2577 C C . GLN B 1 146 ? 1.149 19.234 15.477 1 96.44 146 GLN B C 1
ATOM 2579 O O . GLN B 1 146 ? 0.274 19.344 14.609 1 96.44 146 GLN B O 1
ATOM 2584 N N . PRO B 1 147 ? 0.919 19.453 16.719 1 92.06 147 PRO B N 1
ATOM 2585 C CA . PRO B 1 147 ? -0.449 19.734 17.156 1 92.06 147 PRO B CA 1
ATOM 2586 C C . PRO B 1 147 ? -0.869 21.172 16.891 1 92.06 147 PRO B C 1
ATOM 2588 O O . PRO B 1 147 ? -0.015 22.047 16.688 1 92.06 147 PRO B O 1
ATOM 2591 N N . GLY B 1 148 ? -2.141 21.438 16.766 1 91.56 148 GLY B N 1
ATOM 2592 C CA . GLY B 1 148 ? -2.703 22.781 16.734 1 91.56 148 GLY B CA 1
ATOM 2593 C C . GLY B 1 148 ? -2.602 23.438 15.367 1 91.56 148 GLY B C 1
ATOM 2594 O O . GLY B 1 148 ? -2.865 24.625 15.227 1 91.56 148 GLY B O 1
ATOM 2595 N N . ILE B 1 149 ? -2.121 22.734 14.422 1 91.25 149 ILE B N 1
ATOM 2596 C CA . ILE B 1 149 ? -1.971 23.281 13.078 1 91.25 149 ILE B CA 1
ATOM 2597 C C . ILE B 1 149 ? -3.316 23.25 12.352 1 91.25 149 ILE B C 1
ATOM 2599 O O . ILE B 1 149 ? -3.658 24.188 11.625 1 91.25 149 ILE B O 1
ATOM 2603 N N . TRP B 1 150 ? -4.074 22.266 12.555 1 95.69 150 TRP B N 1
ATOM 2604 C CA . TRP B 1 150 ? -5.367 22.078 11.898 1 95.69 150 TRP B CA 1
ATOM 2605 C C . TRP B 1 150 ? -6.508 22.5 12.82 1 95.69 150 TRP B C 1
ATOM 2607 O O . TRP B 1 150 ? -6.379 22.453 14.047 1 95.69 150 TRP B O 1
ATOM 2617 N N . PRO B 1 151 ? -7.574 22.938 12.227 1 96.75 151 PRO B N 1
ATOM 2618 C CA . PRO B 1 151 ? -8.727 23.297 13.055 1 96.75 151 PRO B CA 1
ATOM 2619 C C . PRO B 1 151 ? -9.172 22.172 13.969 1 96.75 151 PRO B C 1
ATOM 2621 O O . PRO B 1 151 ? -9.156 21 13.57 1 96.75 151 PRO B O 1
ATOM 2624 N N . LYS B 1 152 ? -9.594 22.562 15.117 1 95.75 152 LYS B N 1
ATOM 2625 C CA . LYS B 1 152 ? -10.141 21.594 16.062 1 95.75 152 LYS B CA 1
ATOM 2626 C C . LYS B 1 152 ? -11.562 21.188 15.695 1 95.75 152 LYS B C 1
ATOM 2628 O O . LYS B 1 152 ? -12.289 21.969 15.062 1 95.75 152 LYS B O 1
ATOM 2633 N N . VAL B 1 153 ? -11.93 20.031 16.078 1 96.75 153 VAL B N 1
ATOM 2634 C CA . VAL B 1 153 ? -13.328 19.625 15.961 1 96.75 153 VAL B CA 1
ATOM 2635 C C . VAL B 1 153 ? -14.172 20.375 16.984 1 96.75 153 VAL B C 1
ATOM 2637 O O . VAL B 1 153 ? -13.992 20.219 18.188 1 96.75 153 VAL B O 1
ATOM 2640 N N . THR B 1 154 ? -15.047 21.156 16.547 1 95.88 154 THR B N 1
ATOM 2641 C CA . THR B 1 154 ? -15.844 21.969 17.469 1 95.88 154 THR B CA 1
ATOM 2642 C C . THR B 1 154 ? -17.266 21.406 17.578 1 95.88 154 THR B C 1
ATOM 2644 O O . THR B 1 154 ? -17.969 21.719 18.531 1 95.88 154 THR B O 1
ATOM 2647 N N . ASP B 1 155 ? -17.734 20.641 16.688 1 93.81 155 ASP B N 1
ATOM 2648 C CA . ASP B 1 155 ? -19.078 20.078 16.641 1 93.81 155 ASP B CA 1
ATOM 2649 C C . ASP B 1 155 ? -19.047 18.609 16.203 1 93.81 155 ASP B C 1
ATOM 2651 O O . ASP B 1 155 ? -19.469 18.297 15.086 1 93.81 155 ASP B O 1
ATOM 2655 N N . PRO B 1 156 ? -18.547 17.781 17.078 1 95 156 PRO B N 1
ATOM 2656 C CA . PRO B 1 156 ? -18.516 16.359 16.734 1 95 156 PRO B CA 1
ATOM 2657 C C . PRO B 1 156 ? -19.922 15.781 16.5 1 95 156 PRO B C 1
ATOM 2659 O O . PRO B 1 156 ? -20.875 16.203 17.156 1 95 156 PRO B O 1
ATOM 2662 N N . THR B 1 157 ? -20.047 14.867 15.602 1 95.75 157 THR B N 1
ATOM 2663 C CA . THR B 1 157 ? -21.344 14.234 15.336 1 95.75 157 THR B CA 1
ATOM 2664 C C . THR B 1 157 ? -21.797 13.422 16.547 1 95.75 157 THR B C 1
ATOM 2666 O O . THR B 1 157 ? -21.109 12.492 16.969 1 95.75 157 THR B O 1
ATOM 2669 N N . PRO B 1 158 ? -22.938 13.664 17.031 1 96.25 158 PRO B N 1
ATOM 2670 C CA . PRO B 1 158 ? -23.391 12.891 18.188 1 96.25 158 PRO B CA 1
ATOM 2671 C C . PRO B 1 158 ? -23.781 11.461 17.828 1 96.25 158 PRO B C 1
ATOM 2673 O O . PRO B 1 158 ? -24.188 11.195 16.688 1 96.25 158 PRO B O 1
ATOM 2676 N N . GLN B 1 159 ? -23.656 10.625 18.781 1 94.75 159 GLN B N 1
ATOM 2677 C CA . GLN B 1 159 ? -23.875 9.195 18.547 1 94.75 159 GLN B CA 1
ATOM 2678 C C . GLN B 1 159 ? -25.266 8.938 18 1 94.75 159 GLN B C 1
ATOM 2680 O O . GLN B 1 159 ? -25.469 8.039 17.172 1 94.75 159 GLN B O 1
ATOM 2685 N N . GLU B 1 160 ? -26.219 9.68 18.438 1 96.19 160 GLU B N 1
ATOM 2686 C CA . GLU B 1 160 ? -27.609 9.508 18.031 1 96.19 160 GLU B CA 1
ATOM 2687 C C . GLU B 1 160 ? -27.781 9.75 16.531 1 96.19 160 GLU B C 1
ATOM 2689 O O . GLU B 1 160 ? -28.797 9.344 15.945 1 96.19 160 GLU B O 1
ATOM 2694 N N . GLU B 1 161 ? -26.828 10.398 15.906 1 96 161 GLU B N 1
ATOM 2695 C CA . GLU B 1 161 ? -26.891 10.719 14.484 1 96 161 GLU B CA 1
ATOM 2696 C C . GLU B 1 161 ? -26.031 9.773 13.664 1 96 161 GLU B C 1
ATOM 2698 O O . GLU B 1 161 ? -25.906 9.93 12.453 1 96 161 GLU B O 1
ATOM 2703 N N . TRP B 1 162 ? -25.438 8.812 14.328 1 95.75 162 TRP B N 1
ATOM 2704 C CA . TRP B 1 162 ? -24.609 7.855 13.617 1 95.75 162 TRP B CA 1
ATOM 2705 C C . TRP B 1 162 ? -25.438 6.98 12.688 1 95.75 162 TRP B C 1
ATOM 2707 O O . TRP B 1 162 ? -26.406 6.344 13.125 1 95.75 162 TRP B O 1
ATOM 2717 N N . GLU B 1 163 ? -25.047 7.012 11.43 1 94.88 163 GLU B N 1
ATOM 2718 C CA . GLU B 1 163 ? -25.703 6.191 10.414 1 94.88 163 GLU B CA 1
ATOM 2719 C C . GLU B 1 163 ? -24.688 5.426 9.578 1 94.88 163 GLU B C 1
ATOM 2721 O O . GLU B 1 163 ? -23.562 5.891 9.383 1 94.88 163 GLU B O 1
ATOM 2726 N N . VAL B 1 164 ? -25.109 4.25 9.141 1 95.19 164 VAL B N 1
ATOM 2727 C CA . VAL B 1 164 ? -24.312 3.439 8.219 1 95.19 164 VAL B CA 1
ATOM 2728 C C . VAL B 1 164 ? -25.141 3.125 6.973 1 95.19 164 VAL B C 1
ATOM 2730 O O . VAL B 1 164 ? -26.281 2.645 7.078 1 95.19 164 VAL B O 1
ATOM 2733 N N . LYS B 1 165 ? -24.562 3.443 5.816 1 93.25 165 LYS B N 1
ATOM 2734 C CA . LYS B 1 165 ? -25.25 3.174 4.547 1 93.25 165 LYS B CA 1
ATOM 2735 C C . LYS B 1 165 ? -24.75 1.869 3.928 1 93.25 165 LYS B C 1
ATOM 2737 O O . LYS B 1 165 ? -23.578 1.503 4.086 1 93.25 165 LYS B O 1
ATOM 2742 N N . ALA B 1 166 ? -25.625 1.247 3.168 1 89.25 166 ALA B N 1
ATOM 2743 C CA . ALA B 1 166 ? -25.25 0.015 2.475 1 89.25 166 ALA B CA 1
ATOM 2744 C C . ALA B 1 166 ? -24.312 0.302 1.312 1 89.25 166 ALA B C 1
ATOM 2746 O O . ALA B 1 166 ? -24.516 1.25 0.553 1 89.25 166 ALA B O 1
ATOM 2747 N N . GLY B 1 167 ? -23.234 -0.345 1.247 1 80.31 167 GLY B N 1
ATOM 2748 C CA . GLY B 1 167 ? -22.312 -0.228 0.136 1 80.31 167 GLY B CA 1
ATOM 2749 C C . GLY B 1 167 ? -22.719 -1.034 -1.08 1 80.31 167 GLY B C 1
ATOM 2750 O O . GLY B 1 167 ? -23.656 -1.834 -1.009 1 80.31 167 GLY B O 1
ATOM 2751 N N . ASP B 1 168 ? -22.25 -0.56 -2.227 1 59.44 168 ASP B N 1
ATOM 2752 C CA . ASP B 1 168 ? -22.484 -1.35 -3.432 1 59.44 168 ASP B CA 1
ATOM 2753 C C . ASP B 1 168 ? -22.078 -2.805 -3.223 1 59.44 168 ASP B C 1
ATOM 2755 O O . ASP B 1 168 ? -22.578 -3.703 -3.9 1 59.44 168 ASP B O 1
ATOM 2759 N N . SER B 1 169 ? -20.984 -3.008 -2.441 1 52.56 169 SER B N 1
ATOM 2760 C CA . SER B 1 169 ? -20.609 -4.395 -2.174 1 52.56 169 SER B CA 1
ATOM 2761 C C . SER B 1 169 ? -21.703 -5.121 -1.404 1 52.56 169 SER B C 1
ATOM 2763 O O . SER B 1 169 ? -21.828 -6.344 -1.487 1 52.56 169 SER B O 1
ATOM 2765 N N . SER B 1 170 ? -22.344 -4.391 -0.563 1 47.5 170 SER B N 1
ATOM 2766 C CA . SER B 1 170 ? -23.484 -4.961 0.138 1 47.5 170 SER B CA 1
ATOM 2767 C C . SER B 1 170 ? -24.5 -5.555 -0.84 1 47.5 170 SER B C 1
ATOM 2769 O O . SER B 1 170 ? -25.188 -6.527 -0.519 1 47.5 170 SER B O 1
ATOM 2771 N N . GLY B 1 171 ? -24.75 -5.027 -1.948 1 42.66 171 GLY B N 1
ATOM 2772 C CA . GLY B 1 171 ? -25.5 -5.691 -3.004 1 42.66 171 GLY B CA 1
ATOM 2773 C C . GLY B 1 171 ? -24.734 -6.816 -3.666 1 42.66 171 GLY B C 1
ATOM 2774 O O . GLY B 1 171 ? -25.328 -7.699 -4.293 1 42.66 171 GLY B O 1
ATOM 2775 N N . PHE B 1 172 ? -23.562 -6.754 -3.852 1 39.16 172 PHE B N 1
ATOM 2776 C CA . PHE B 1 172 ? -22.812 -7.871 -4.41 1 39.16 172 PHE B CA 1
ATOM 2777 C C . PHE B 1 172 ? -22.75 -9.031 -3.422 1 39.16 172 PHE B C 1
ATOM 2779 O O . PHE B 1 172 ? -22.75 -10.195 -3.82 1 39.16 172 PHE B O 1
ATOM 2786 N N . PHE B 1 173 ? -22.641 -8.82 -2.133 1 36.94 173 PHE B N 1
ATOM 2787 C CA . PHE B 1 173 ? -22.641 -9.945 -1.208 1 36.94 173 PHE B CA 1
ATOM 2788 C C . PHE B 1 173 ? -24.047 -10.445 -0.947 1 36.94 173 PHE B C 1
ATOM 2790 O O . PHE B 1 173 ? -24.25 -11.453 -0.269 1 36.94 173 PHE B O 1
ATOM 2797 N N . LYS B 1 174 ? -24.984 -9.703 -0.947 1 34.12 174 LYS B N 1
ATOM 2798 C CA . LYS B 1 174 ? -26.297 -10.305 -0.705 1 34.12 174 LYS B CA 1
ATOM 2799 C C . LYS B 1 174 ? -26.797 -11.039 -1.942 1 34.12 174 LYS B C 1
ATOM 2801 O O . LYS B 1 174 ? -27.891 -11.609 -1.932 1 34.12 174 LYS B O 1
ATOM 2806 N N . LYS B 1 175 ? -26.156 -11.133 -2.965 1 27.52 175 LYS B N 1
ATOM 2807 C CA . LYS B 1 175 ? -27.062 -11.938 -3.783 1 27.52 175 LYS B CA 1
ATOM 2808 C C . LYS B 1 175 ? -26.984 -13.414 -3.402 1 27.52 175 LYS B C 1
ATOM 2810 O O . LYS B 1 175 ? -25.906 -13.922 -3.096 1 27.52 175 LYS B O 1
#

Nearest PDB structures (foldseek):
  2rk0-assembly1_A  TM=8.320E-01  e=6.474E-07  Parafrankia sp. EAN1pec
  2rk0-assembly1_B  TM=8.376E-01  e=8.768E-07  Parafrankia sp. EAN1pec
  5ump-assembly1_B  TM=8.160E-01  e=3.552E-05  Streptomyces sp. CB03234
  1zsw-assembly1_A  TM=7.183E-01  e=1.715E-05  Bacillus cereus ATCC 14579
  3oaj-assembly1_A  TM=7.186E-01  e=1.125E-04  Bacillus subtilis subsp. subtilis str. 168

InterPro domains:
  IPR004360 Glyoxalase/fosfomycin resistance/dioxygenase domain [PF00903] (1-115)
  IPR029068 Glyoxalase/Bleomycin resistance protein/Dihydroxybiphenyl dioxygenase [G3DSA:3.10.180.10] (1-132)
  IPR029068 Glyoxalase/Bleomycin resistance protein/Dihydroxybiphenyl dioxygenase [SSF54593] (1-118)
  IPR037523 Vicinal oxygen chelate (VOC), core domain [PS51819] (1-118)

Radius of gyration: 21.0 Å; Cα contacts (8 Å, |Δi|>4): 672; chains: 2; bounding box: 58×52×38 Å

pLDDT: mean 92.26, std 11.73, range [27.52, 98.69]

Solvent-accessible surface area (backbone atoms only — not comparable to full-atom values): 19766 Å² total; per-residue (Å²): 106,56,64,54,45,51,44,44,19,37,70,69,54,18,29,47,26,35,32,41,32,48,94,61,36,34,39,39,32,29,40,74,55,98,86,45,68,50,71,48,78,48,44,71,54,54,29,70,40,79,72,53,66,64,89,54,85,56,72,41,67,55,88,74,62,64,49,74,46,82,44,94,36,68,68,57,48,53,52,48,50,39,42,38,44,47,59,68,38,67,64,52,67,38,27,31,52,72,36,31,40,33,35,36,37,55,50,94,61,36,48,23,34,35,40,27,21,70,32,88,93,39,53,38,83,84,55,55,48,70,55,42,82,67,64,51,72,65,57,76,80,44,51,59,53,49,82,83,75,59,56,69,67,84,75,70,81,52,75,91,71,68,67,74,41,80,27,76,53,38,62,63,66,64,107,107,55,66,54,46,50,43,44,19,38,69,69,54,20,30,47,26,36,31,40,31,48,93,62,35,33,39,39,30,28,40,74,55,99,85,44,66,51,71,48,77,48,44,70,54,54,30,67,38,79,73,53,67,65,89,54,83,56,71,41,67,55,88,72,62,64,48,74,44,80,44,96,35,67,68,57,48,53,52,48,50,40,41,39,44,48,58,70,38,68,64,53,67,39,28,31,53,72,36,33,39,33,34,39,36,55,49,93,60,36,47,23,36,35,40,27,21,72,33,88,94,39,53,37,84,82,55,55,48,70,54,43,82,68,65,50,72,66,58,76,78,46,50,60,52,49,82,85,76,59,55,68,67,84,74,69,81,53,74,92,70,67,66,74,42,80,26,75,54,38,61,64,66,62,106

Organism: NCBI:txid1859131

Sequence (350 aa):
MEATIRFWRDLMGMRLIHGYGEVDFRQYFFEIDEQSCLSFFEWEGAEPVAKKLHGQPSSGPRVFDHLAFGMDSEEEVRALKDKLEAAGFACSDMIDHDFIHSVYSFDPNGIAIEFCYEVKGREIRRNPVVNDSNPPPAILVGLEPQPGIWPKVTDPTPQEEWEVKAGDSSGFFKKMEATIRFWRDLMGMRLIHGYGEVDFRQYFFEIDEQSCLSFFEWEGAEPVAKKLHGQPSSGPRVFDHLAFGMDSEEEVRALKDKLEAAGFACSDMIDHDFIHSVYSFDPNGIAIEFCYEVKGREIRRNPVVNDSNPPPAILVGLEPQPGIWPKVTDPTPQEEWEVKAGDSSGFFKK